Protein AF-A0A9K3NY91-F1 (afdb_monomer)

Sequence (190 aa):
MKHAAELKEMRASHDQLLSDYHRLVDAKDEVERARDREIESHKTTIDEARGMLVRCERDMIEAYAELSELKLTKQWFLTDGVAWVVKLVHQSPELEKVVADLVNSVNAVGANEGIKQGFKAAQELIGSAEEVPGYDAGAQSALEAAVKAFDELKISVLDKVADLIEEPLSVIRQRSDLPIVGDDDNIAQV

Secondary structure (DSSP, 8-state):
-HHHHHHHHHHHHHHHHHHHHHHHHHHHHHHHHHHHHHHHHHHHHHHHHHHHHHHHHHHHHHHHHHHHHHHHHHHHIIIIIHHHHHHHHHT-HHHHHHHHHHHHHHHHHHHHHHHHHHHHHHHHHHS--PPPTT--TTHHHHHHHHHHHHHT---THHHHHHTTTTS-HHHHHHHHHS-SSS-GGG-S--

Radius of gyration: 48.09 Å; Cα contacts (8 Å, |Δi|>4): 60; chains: 1; bounding box: 107×45×144 Å

Organism: Helianthus annuus (NCBI:txid4232)

Structure (mmCIF, N/CA/C/O backbone):
data_AF-A0A9K3NY91-F1
#
_entry.id   AF-A0A9K3NY91-F1
#
loop_
_atom_site.group_PDB
_atom_site.id
_atom_site.type_symbol
_atom_site.label_atom_id
_atom_site.label_alt_id
_atom_site.label_comp_id
_atom_site.label_asym_id
_atom_site.label_entity_id
_atom_site.label_seq_id
_atom_site.pdbx_PDB_ins_code
_atom_site.Cartn_x
_atom_site.Cartn_y
_atom_site.Cartn_z
_atom_site.occupancy
_atom_site.B_iso_or_equiv
_atom_site.auth_seq_id
_atom_site.auth_comp_id
_atom_site.auth_asym_id
_atom_site.auth_atom_id
_atom_site.pdbx_PDB_model_num
ATOM 1 N N . MET A 1 1 ? 59.980 -6.827 -88.255 1.00 61.28 1 MET A N 1
ATOM 2 C CA . MET A 1 1 ? 58.702 -7.474 -87.870 1.00 61.28 1 MET A CA 1
ATOM 3 C C . MET A 1 1 ? 58.574 -7.723 -86.363 1.00 61.28 1 MET A C 1
ATOM 5 O O . MET A 1 1 ? 57.499 -7.476 -85.844 1.00 61.28 1 MET A O 1
ATOM 9 N N . LYS A 1 2 ? 59.637 -8.121 -85.643 1.00 69.12 2 LYS A N 1
ATOM 10 C CA . LYS A 1 2 ? 59.592 -8.441 -84.200 1.00 69.12 2 LYS A CA 1
ATOM 11 C C . LYS A 1 2 ? 59.167 -7.271 -83.278 1.00 69.12 2 LYS A C 1
ATOM 13 O O . LYS A 1 2 ? 58.225 -7.419 -82.515 1.00 69.12 2 LYS A O 1
ATOM 18 N N . HIS A 1 3 ? 59.737 -6.078 -83.461 1.00 70.12 3 HIS A N 1
ATOM 19 C CA . HIS A 1 3 ? 59.413 -4.892 -82.643 1.00 70.12 3 HIS A CA 1
ATOM 20 C C . HIS A 1 3 ? 57.973 -4.368 -82.776 1.00 70.12 3 HIS A C 1
ATOM 22 O O . HIS A 1 3 ? 57.435 -3.780 -81.846 1.00 70.12 3 HIS A O 1
ATOM 28 N N . ALA A 1 4 ? 57.324 -4.585 -83.924 1.00 79.00 4 ALA A N 1
ATOM 29 C CA . ALA A 1 4 ? 55.933 -4.174 -84.121 1.00 79.00 4 ALA A CA 1
ATOM 30 C C . ALA A 1 4 ? 54.951 -5.083 -83.359 1.00 79.00 4 ALA A C 1
ATOM 32 O O . ALA A 1 4 ? 53.906 -4.616 -82.910 1.00 79.00 4 ALA A O 1
ATOM 33 N N . ALA A 1 5 ? 55.292 -6.366 -83.195 1.00 81.06 5 ALA A N 1
ATOM 34 C CA . ALA A 1 5 ? 54.517 -7.301 -82.384 1.00 81.06 5 ALA A CA 1
ATOM 35 C C . ALA A 1 5 ? 54.659 -6.981 -80.887 1.00 81.06 5 ALA A C 1
ATOM 37 O O . ALA A 1 5 ? 53.649 -6.884 -80.198 1.00 81.06 5 ALA A O 1
ATOM 38 N N . GLU A 1 6 ? 55.883 -6.699 -80.429 1.00 83.69 6 GLU A N 1
ATOM 39 C CA . GLU A 1 6 ? 56.183 -6.301 -79.041 1.00 83.69 6 GLU A CA 1
ATOM 40 C C . GLU A 1 6 ? 55.439 -5.011 -78.636 1.00 83.69 6 GLU A C 1
ATOM 42 O O . GLU A 1 6 ? 54.836 -4.944 -77.567 1.00 83.69 6 GLU A O 1
ATOM 47 N N . LEU A 1 7 ? 55.393 -3.997 -79.510 1.00 86.19 7 LEU A N 1
ATOM 48 C CA . LEU A 1 7 ? 54.626 -2.7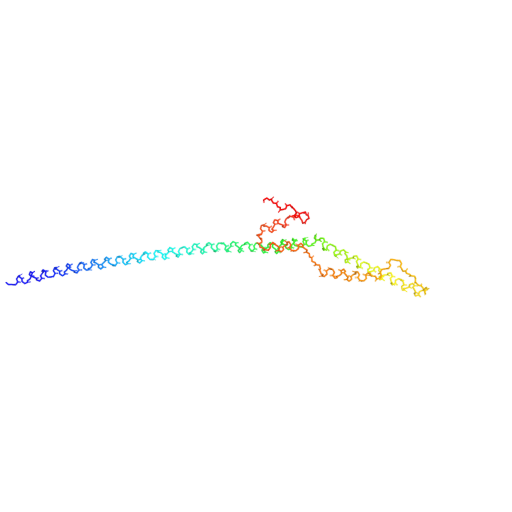62 -79.271 1.00 86.19 7 LEU A CA 1
ATOM 49 C C . LEU A 1 7 ? 53.110 -2.996 -79.198 1.00 86.19 7 LEU A C 1
ATOM 51 O O . LEU A 1 7 ? 52.416 -2.341 -78.419 1.00 86.19 7 LEU A O 1
ATOM 55 N N . LYS A 1 8 ? 52.582 -3.916 -80.013 1.00 88.50 8 LYS A N 1
ATOM 56 C CA . LYS A 1 8 ? 51.154 -4.261 -80.012 1.00 88.50 8 LYS A CA 1
ATOM 57 C C . LYS A 1 8 ? 50.763 -5.007 -78.734 1.00 88.50 8 LYS A C 1
ATOM 59 O O . LYS A 1 8 ? 49.709 -4.723 -78.172 1.00 88.50 8 LYS A O 1
ATOM 64 N N . GLU A 1 9 ? 51.615 -5.916 -78.273 1.00 89.44 9 GLU A N 1
ATOM 65 C CA . GLU A 1 9 ? 51.442 -6.654 -77.019 1.00 89.44 9 GLU A CA 1
ATOM 66 C C . GLU A 1 9 ? 51.531 -5.725 -75.801 1.00 89.44 9 GLU A C 1
ATOM 68 O O . GLU A 1 9 ? 50.661 -5.764 -74.933 1.00 89.44 9 GLU A O 1
ATOM 73 N N . MET A 1 10 ? 52.501 -4.805 -75.790 1.00 89.38 10 MET A N 1
ATOM 74 C CA . MET A 1 10 ? 52.629 -3.796 -74.735 1.00 89.38 10 MET A CA 1
ATOM 75 C C . MET A 1 10 ? 51.394 -2.889 -74.657 1.00 89.38 10 MET A C 1
ATOM 77 O O . MET A 1 10 ? 50.908 -2.608 -73.563 1.00 89.38 10 MET A O 1
ATOM 81 N N . ARG A 1 11 ? 50.848 -2.464 -75.805 1.00 91.31 11 ARG A N 1
ATOM 82 C CA . ARG A 1 11 ? 49.616 -1.663 -75.842 1.00 91.31 11 ARG A CA 1
ATOM 83 C C . ARG A 1 11 ? 48.417 -2.448 -75.304 1.00 91.31 11 ARG A C 1
ATOM 85 O O . ARG A 1 11 ? 47.698 -1.926 -74.464 1.00 91.31 11 ARG A O 1
ATOM 92 N N . ALA A 1 12 ? 48.245 -3.705 -75.714 1.00 92.19 12 ALA A N 1
ATOM 93 C CA . ALA A 1 12 ? 47.166 -4.552 -75.205 1.00 92.19 12 ALA A CA 1
ATOM 94 C C . ALA A 1 12 ? 47.284 -4.799 -73.689 1.00 92.19 12 ALA A C 1
ATOM 96 O O . ALA A 1 12 ? 46.287 -4.731 -72.975 1.00 92.19 12 ALA A O 1
ATOM 97 N N . SER A 1 13 ? 48.501 -5.026 -73.183 1.00 93.81 13 SER A N 1
ATOM 98 C CA . SER A 1 13 ? 48.753 -5.177 -71.746 1.00 93.81 13 SER A CA 1
ATOM 99 C C . SER A 1 13 ? 48.463 -3.894 -70.966 1.00 93.81 13 SER A C 1
ATOM 101 O O . SER A 1 13 ? 47.958 -3.965 -69.849 1.00 93.81 13 SER A O 1
ATOM 103 N N . HIS A 1 14 ? 48.788 -2.729 -71.528 1.00 93.75 14 HIS A N 1
ATOM 104 C CA . HIS A 1 14 ? 48.502 -1.436 -70.913 1.00 93.75 14 HIS A CA 1
ATOM 105 C C . HIS A 1 14 ? 46.994 -1.152 -70.862 1.00 93.75 14 HIS A C 1
ATOM 107 O O . HIS A 1 14 ? 46.482 -0.731 -69.827 1.00 93.75 14 HIS A O 1
ATOM 113 N N . ASP A 1 15 ? 46.273 -1.437 -71.948 1.00 94.62 15 ASP A N 1
ATOM 114 C CA . ASP A 1 15 ? 44.819 -1.262 -72.010 1.00 94.62 15 ASP A CA 1
ATOM 115 C C . ASP A 1 15 ? 44.103 -2.217 -71.036 1.00 94.62 15 ASP A C 1
ATOM 117 O O . ASP A 1 15 ? 43.150 -1.819 -70.363 1.00 94.62 15 ASP A O 1
ATOM 121 N N . GLN A 1 16 ? 44.610 -3.447 -70.883 1.00 95.50 16 GLN A N 1
ATOM 122 C CA . GLN A 1 16 ? 44.126 -4.391 -69.874 1.00 95.50 16 GLN A CA 1
ATOM 123 C C . GLN A 1 16 ? 44.372 -3.876 -68.448 1.00 95.50 16 GLN A C 1
ATOM 125 O O . GLN A 1 16 ? 43.458 -3.900 -67.627 1.00 95.50 16 GLN A O 1
ATOM 130 N N . LEU A 1 17 ? 45.568 -3.350 -68.163 1.00 96.25 17 LEU A N 1
ATOM 131 C CA . LEU A 1 17 ? 45.898 -2.797 -66.848 1.00 96.25 17 LEU A CA 1
ATOM 132 C C . LEU A 1 17 ? 45.006 -1.599 -66.490 1.00 96.25 17 LEU A C 1
ATOM 134 O O . LEU A 1 17 ? 44.570 -1.484 -65.348 1.00 96.25 17 LEU A O 1
ATOM 138 N N . LEU A 1 18 ? 44.704 -0.727 -67.458 1.00 96.19 18 LEU A N 1
ATOM 139 C CA . LEU A 1 18 ? 43.768 0.386 -67.267 1.00 96.19 18 LEU A CA 1
ATOM 140 C C . LEU A 1 18 ? 42.343 -0.102 -66.983 1.00 96.19 18 LEU A C 1
ATOM 142 O O . LEU A 1 18 ? 41.670 0.440 -66.106 1.00 96.19 18 LEU A O 1
ATOM 146 N N . SER A 1 19 ? 41.889 -1.133 -67.698 1.00 96.00 19 SER A N 1
ATOM 147 C CA . SER A 1 19 ? 40.580 -1.744 -67.455 1.00 96.00 19 SER A CA 1
ATOM 148 C C . SER A 1 19 ? 40.496 -2.359 -66.056 1.00 96.00 19 SER A C 1
ATOM 150 O O . SER A 1 19 ? 39.507 -2.157 -65.349 1.00 96.00 19 SER A O 1
ATOM 152 N N . ASP A 1 20 ? 41.533 -3.085 -65.638 1.00 96.31 20 ASP A N 1
ATOM 153 C CA . ASP A 1 20 ? 41.596 -3.700 -64.311 1.00 96.31 20 ASP A CA 1
ATOM 154 C C . ASP A 1 20 ? 41.697 -2.639 -63.208 1.00 96.31 20 ASP A C 1
ATOM 156 O O . ASP A 1 20 ? 41.053 -2.772 -62.168 1.00 96.31 20 ASP A O 1
ATOM 160 N N . TYR A 1 21 ? 42.427 -1.547 -63.454 1.00 96.56 21 TYR A N 1
ATOM 161 C CA . TYR A 1 21 ? 42.501 -0.407 -62.543 1.00 96.56 21 TYR A CA 1
ATOM 162 C C . TYR A 1 21 ? 41.126 0.223 -62.305 1.00 96.56 21 TYR A C 1
ATOM 164 O O . TYR A 1 21 ? 40.722 0.358 -61.151 1.00 96.56 21 TYR A O 1
ATOM 172 N N . HIS A 1 22 ? 40.375 0.551 -63.362 1.00 96.81 22 HIS A N 1
ATOM 173 C CA . HIS A 1 22 ? 39.025 1.105 -63.204 1.00 96.81 22 HIS A CA 1
ATOM 174 C C . HIS A 1 22 ? 38.097 0.134 -62.472 1.00 96.81 22 HIS A C 1
ATOM 176 O O . HIS A 1 22 ? 37.403 0.535 -61.542 1.00 96.81 22 HIS A O 1
ATOM 182 N N . ARG A 1 23 ? 38.157 -1.162 -62.804 1.00 97.00 23 ARG A N 1
ATOM 183 C CA . ARG A 1 23 ? 37.364 -2.186 -62.114 1.00 97.00 23 ARG A CA 1
ATOM 184 C C . ARG A 1 23 ? 37.687 -2.267 -60.619 1.00 97.00 23 ARG A C 1
ATOM 186 O O . ARG A 1 23 ? 36.782 -2.458 -59.809 1.00 97.00 23 ARG A O 1
ATOM 193 N N . LEU A 1 24 ? 38.962 -2.154 -60.247 1.00 97.44 24 LEU A N 1
ATOM 194 C CA . LEU A 1 24 ? 39.384 -2.150 -58.845 1.00 97.44 24 LEU A CA 1
ATOM 195 C C . LEU A 1 24 ? 38.945 -0.878 -58.116 1.00 97.44 24 LEU A C 1
ATOM 197 O O . LEU A 1 24 ? 38.553 -0.970 -56.955 1.00 97.44 24 LEU A O 1
ATOM 201 N N . VAL A 1 25 ? 38.978 0.281 -58.779 1.00 97.50 25 VAL A N 1
ATOM 202 C CA . VAL A 1 25 ? 38.464 1.544 -58.223 1.00 97.50 25 VAL A CA 1
ATOM 203 C C . VAL A 1 25 ? 36.958 1.447 -57.972 1.00 97.50 25 VAL A C 1
ATOM 205 O O . VAL A 1 25 ? 36.521 1.707 -56.855 1.00 97.50 25 VAL A O 1
ATOM 208 N N . ASP A 1 26 ? 36.181 0.961 -58.941 1.00 97.06 26 ASP A N 1
ATOM 209 C CA . ASP A 1 26 ? 34.733 0.783 -58.779 1.00 97.06 26 ASP A CA 1
ATOM 210 C C . ASP A 1 26 ? 34.400 -0.195 -57.639 1.00 97.06 26 ASP A C 1
ATOM 212 O O . ASP A 1 26 ? 33.502 0.053 -56.829 1.00 97.06 26 ASP A O 1
ATOM 216 N N . ALA A 1 27 ? 35.147 -1.302 -57.544 1.00 97.50 27 ALA A N 1
ATOM 217 C CA . ALA A 1 27 ? 34.987 -2.279 -56.470 1.00 97.50 27 ALA A CA 1
ATOM 218 C C . ALA A 1 27 ? 35.362 -1.698 -55.097 1.00 97.50 27 ALA A C 1
ATOM 220 O O . ALA A 1 27 ? 34.667 -1.959 -54.114 1.00 97.50 27 ALA A O 1
ATOM 221 N N . LYS A 1 28 ? 36.433 -0.898 -55.023 1.00 97.38 28 LYS A N 1
ATOM 222 C CA . LYS A 1 28 ? 36.837 -0.188 -53.803 1.00 97.38 28 LYS A CA 1
ATOM 223 C C . LYS A 1 28 ? 35.731 0.757 -53.343 1.00 97.38 28 LYS A C 1
ATOM 225 O O . LYS A 1 28 ? 35.359 0.715 -52.173 1.00 97.38 28 LYS A O 1
ATOM 230 N N . ASP A 1 29 ? 35.190 1.561 -54.252 1.00 97.50 29 ASP A N 1
ATOM 231 C CA . ASP A 1 29 ? 34.142 2.520 -53.919 1.00 97.50 29 ASP A CA 1
ATOM 232 C C . ASP A 1 29 ? 32.863 1.813 -53.452 1.00 97.50 29 ASP A C 1
ATOM 234 O O . ASP A 1 29 ? 32.192 2.285 -52.535 1.00 97.50 29 ASP A O 1
ATOM 238 N N . GLU A 1 30 ? 32.524 0.658 -54.032 1.00 97.62 30 GLU A N 1
ATOM 239 C CA . GLU A 1 30 ? 31.372 -0.119 -53.567 1.00 97.62 30 GLU A CA 1
ATOM 240 C C . GLU A 1 30 ? 31.584 -0.699 -52.166 1.00 97.62 30 GLU A C 1
ATOM 242 O O . GLU A 1 30 ? 30.675 -0.637 -51.337 1.00 97.62 30 GLU A O 1
ATOM 247 N N . VAL A 1 31 ? 32.789 -1.192 -51.864 1.00 97.62 31 VAL A N 1
ATOM 248 C CA . VAL A 1 31 ? 33.143 -1.640 -50.509 1.00 97.62 31 VAL A CA 1
ATOM 249 C C . VAL A 1 31 ? 33.078 -0.479 -49.514 1.00 97.62 31 VAL A C 1
ATOM 251 O O . VAL A 1 31 ? 32.546 -0.653 -48.418 1.00 97.62 31 VAL A O 1
ATOM 254 N N . GLU A 1 32 ? 33.561 0.710 -49.880 1.00 97.81 32 GLU A N 1
ATOM 255 C CA . GLU A 1 32 ? 33.486 1.899 -49.021 1.00 97.81 32 GLU A CA 1
ATOM 256 C C . GLU A 1 32 ? 32.034 2.311 -48.752 1.00 97.81 32 GLU A C 1
ATOM 258 O O . GLU A 1 32 ? 31.664 2.505 -47.593 1.00 97.81 32 GLU A O 1
ATOM 263 N N . ARG A 1 33 ? 31.173 2.331 -49.77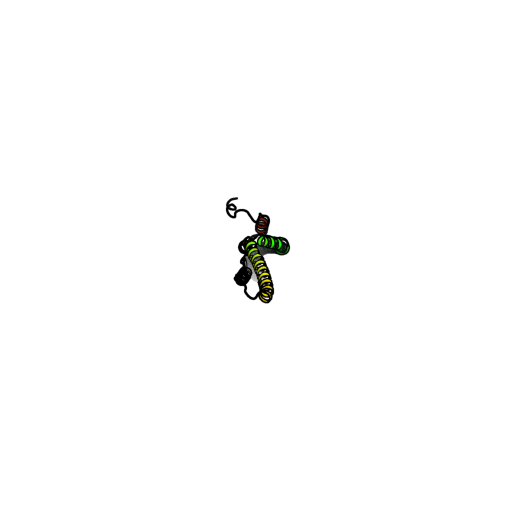9 1.00 97.62 33 ARG A N 1
ATOM 264 C CA . ARG A 1 33 ? 29.734 2.600 -49.603 1.00 97.62 33 ARG A CA 1
ATOM 265 C C . ARG A 1 33 ? 29.039 1.541 -48.750 1.00 97.62 33 ARG A C 1
ATOM 267 O O . ARG A 1 33 ? 28.153 1.883 -47.969 1.00 97.62 33 ARG A O 1
ATOM 274 N N . ALA A 1 34 ? 29.379 0.264 -48.926 1.00 97.75 34 ALA A N 1
ATOM 275 C CA . ALA A 1 34 ? 28.808 -0.827 -48.141 1.00 97.75 34 ALA A CA 1
ATOM 276 C C . ALA A 1 34 ? 29.212 -0.717 -46.665 1.00 97.75 34 ALA A C 1
ATOM 278 O O . ALA A 1 34 ? 28.347 -0.780 -45.793 1.00 97.75 34 ALA A O 1
ATOM 279 N N . ARG A 1 35 ? 30.496 -0.451 -46.398 1.00 97.56 35 ARG A N 1
ATOM 280 C CA . ARG A 1 35 ? 31.014 -0.185 -45.052 1.00 97.56 35 ARG A CA 1
ATOM 281 C C . ARG A 1 35 ? 30.306 1.007 -44.411 1.00 97.56 35 ARG A C 1
ATOM 283 O O . ARG A 1 35 ? 29.908 0.920 -43.257 1.00 97.56 35 ARG A O 1
ATOM 290 N N . ASP A 1 36 ? 30.141 2.112 -45.134 1.00 98.00 36 ASP A N 1
ATOM 291 C CA . ASP A 1 36 ? 29.511 3.316 -44.578 1.00 98.00 36 ASP A CA 1
ATOM 292 C C . ASP A 1 36 ? 28.034 3.073 -44.228 1.00 98.00 36 ASP A C 1
ATOM 294 O O . ASP A 1 36 ? 27.571 3.519 -43.178 1.00 98.00 36 ASP A O 1
ATOM 298 N N . ARG A 1 37 ? 27.316 2.289 -45.046 1.00 97.69 37 ARG A N 1
ATOM 299 C CA . ARG A 1 37 ? 25.950 1.828 -44.738 1.00 97.69 37 ARG A CA 1
ATOM 300 C C . ARG A 1 37 ? 25.901 0.960 -43.480 1.00 97.69 37 ARG A C 1
ATOM 302 O O . ARG A 1 37 ? 25.020 1.150 -42.646 1.00 97.69 37 ARG A O 1
ATOM 309 N N . GLU A 1 38 ? 26.833 0.023 -43.339 1.00 97.94 38 GLU A N 1
ATOM 310 C CA . GLU A 1 38 ? 26.910 -0.860 -42.171 1.00 97.94 38 GLU A CA 1
ATOM 311 C C . GLU A 1 38 ? 27.245 -0.081 -40.892 1.00 97.94 38 GLU A C 1
ATOM 313 O O . GLU A 1 38 ? 26.590 -0.264 -39.866 1.00 97.94 38 GLU A O 1
ATOM 318 N N . ILE A 1 39 ? 28.193 0.859 -40.970 1.00 97.81 39 ILE A N 1
ATOM 319 C CA . ILE A 1 39 ? 28.527 1.769 -39.868 1.00 97.81 39 ILE A CA 1
ATOM 320 C C . ILE A 1 39 ? 27.289 2.549 -39.427 1.00 97.81 39 ILE A C 1
ATOM 322 O O . ILE A 1 39 ? 27.028 2.640 -38.227 1.00 97.81 39 ILE A O 1
ATOM 326 N N . GLU A 1 40 ? 26.524 3.105 -40.366 1.00 97.81 40 GLU A N 1
ATOM 327 C CA . GLU A 1 40 ? 25.340 3.889 -40.020 1.00 97.81 40 GLU A CA 1
ATOM 328 C C . GLU A 1 40 ? 24.243 3.018 -39.395 1.00 97.81 40 GLU A C 1
ATOM 330 O O . GLU A 1 40 ? 23.693 3.377 -38.356 1.00 97.81 40 GLU A O 1
ATOM 335 N N . SER A 1 41 ? 24.019 1.815 -39.931 1.00 97.62 41 SER A N 1
ATOM 336 C CA . SER A 1 41 ? 23.105 0.834 -39.334 1.00 97.62 41 SER A CA 1
ATOM 337 C C . SER A 1 41 ? 23.507 0.457 -37.902 1.00 97.62 41 SER A C 1
ATOM 339 O O . SER A 1 41 ? 22.654 0.345 -37.015 1.00 97.62 41 SER A O 1
ATOM 341 N N . HIS A 1 42 ? 24.804 0.259 -37.652 1.00 97.81 42 HIS 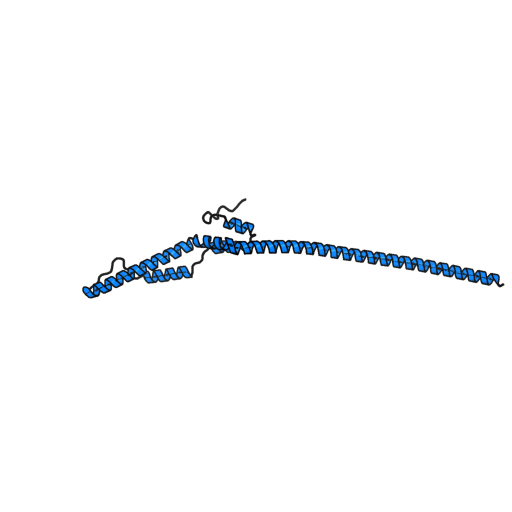A N 1
ATOM 342 C CA . HIS A 1 42 ? 25.314 -0.046 -36.316 1.00 97.81 42 HIS A CA 1
ATOM 343 C C . HIS A 1 42 ? 25.151 1.138 -35.361 1.00 97.81 42 HIS A C 1
ATOM 345 O O . HIS A 1 42 ? 24.772 0.925 -34.210 1.00 97.81 42 HIS A O 1
ATOM 351 N N . LYS A 1 43 ? 25.376 2.378 -35.818 1.00 98.12 43 LYS A N 1
ATOM 352 C CA . LYS A 1 43 ? 25.114 3.573 -35.001 1.00 98.12 43 LYS A CA 1
ATOM 353 C C . LYS A 1 43 ? 23.650 3.653 -34.589 1.00 98.12 43 LYS A C 1
ATOM 355 O O . LYS A 1 43 ? 23.388 3.803 -33.401 1.00 98.12 43 LYS A O 1
ATOM 360 N N . THR A 1 44 ? 22.717 3.467 -35.526 1.00 97.56 44 THR A N 1
ATOM 361 C CA . THR A 1 44 ? 21.279 3.467 -35.213 1.00 97.56 44 THR A CA 1
ATOM 362 C C . THR A 1 44 ? 20.940 2.415 -34.159 1.00 97.56 44 THR A C 1
ATOM 364 O O . THR A 1 44 ? 20.290 2.728 -33.166 1.00 97.56 44 THR A O 1
ATOM 367 N N . THR A 1 45 ? 21.462 1.195 -34.310 1.00 97.81 45 THR A N 1
ATOM 368 C CA . THR A 1 45 ? 21.242 0.110 -33.336 1.00 97.81 45 THR A CA 1
ATOM 369 C C . THR A 1 45 ? 21.803 0.462 -31.951 1.00 97.81 45 THR A C 1
ATOM 371 O O . THR A 1 45 ? 21.169 0.206 -30.927 1.00 97.81 45 THR A O 1
ATOM 374 N N . ILE A 1 46 ? 22.995 1.067 -31.900 1.00 98.19 46 ILE A N 1
ATOM 375 C CA . ILE A 1 46 ? 23.620 1.510 -30.647 1.00 98.19 46 ILE A CA 1
ATOM 376 C C . ILE A 1 46 ? 22.789 2.614 -29.986 1.00 98.19 46 ILE A C 1
ATOM 378 O O . ILE A 1 46 ? 22.602 2.582 -28.769 1.00 98.19 46 ILE A O 1
ATOM 382 N N . ASP A 1 47 ? 22.283 3.572 -30.757 1.00 98.06 47 ASP A N 1
ATOM 383 C CA . ASP A 1 47 ? 21.474 4.673 -30.235 1.00 98.06 47 ASP A CA 1
ATOM 384 C C . ASP A 1 47 ? 20.117 4.184 -29.710 1.00 98.06 47 ASP A C 1
ATOM 386 O O . ASP A 1 47 ? 19.681 4.608 -28.635 1.00 98.06 47 ASP A O 1
ATOM 390 N N . GLU A 1 48 ? 19.488 3.223 -30.388 1.00 97.94 48 GLU A N 1
ATOM 391 C CA . GLU A 1 48 ? 18.277 2.553 -29.901 1.00 97.94 48 GLU A CA 1
ATOM 392 C C . GLU A 1 48 ? 18.528 1.811 -28.584 1.00 97.94 48 GLU A C 1
ATOM 394 O O . GLU A 1 48 ? 17.783 1.997 -27.614 1.00 97.94 48 GLU A O 1
ATOM 399 N N . ALA A 1 49 ? 19.608 1.026 -28.513 1.00 97.94 49 ALA A N 1
ATOM 400 C CA . ALA A 1 49 ? 19.992 0.305 -27.302 1.00 97.94 49 ALA A CA 1
ATOM 401 C C . ALA A 1 49 ? 20.289 1.262 -26.135 1.00 97.94 49 ALA A C 1
ATOM 403 O O . ALA A 1 49 ? 19.853 1.020 -25.007 1.00 97.94 49 ALA A O 1
ATOM 404 N N . ARG A 1 50 ? 20.964 2.388 -26.400 1.00 98.00 50 ARG A N 1
ATOM 405 C CA . ARG A 1 50 ? 21.186 3.453 -25.407 1.00 98.00 50 ARG A CA 1
ATOM 406 C C . ARG A 1 50 ? 19.870 4.049 -24.918 1.00 98.00 50 ARG A C 1
ATOM 408 O O . ARG A 1 50 ? 19.693 4.217 -23.715 1.00 98.00 50 ARG A O 1
ATOM 415 N N . GLY A 1 51 ? 18.932 4.321 -25.823 1.00 98.06 51 GLY A N 1
ATOM 416 C CA . GLY A 1 51 ? 17.603 4.814 -25.463 1.00 98.06 51 GLY A CA 1
ATOM 417 C C . GLY A 1 51 ? 16.815 3.825 -24.598 1.00 98.06 51 GLY A C 1
ATOM 418 O O . GLY A 1 51 ? 16.153 4.233 -23.644 1.00 98.06 51 GLY A O 1
ATOM 419 N N . MET A 1 52 ? 16.906 2.525 -24.893 1.00 97.81 52 MET A N 1
ATOM 420 C CA . MET A 1 52 ? 16.308 1.476 -24.060 1.00 97.81 52 MET A CA 1
ATOM 421 C C . MET A 1 52 ? 16.939 1.412 -22.669 1.00 97.81 52 MET A C 1
ATOM 423 O O . MET A 1 52 ? 16.208 1.296 -21.689 1.00 97.81 52 MET A O 1
ATOM 427 N N . LEU A 1 53 ? 18.265 1.530 -22.577 1.00 97.94 53 LEU A N 1
ATOM 428 C CA . LEU A 1 53 ? 18.980 1.499 -21.303 1.00 97.94 53 LEU A CA 1
ATOM 429 C C . LEU A 1 53 ? 18.574 2.670 -20.397 1.00 97.94 53 LEU A C 1
ATOM 431 O O . LEU A 1 53 ? 18.227 2.444 -19.244 1.00 97.94 53 LEU A O 1
ATOM 435 N N . VAL A 1 54 ? 18.491 3.889 -20.940 1.00 97.69 54 VAL A N 1
ATOM 436 C CA . VAL A 1 54 ? 18.039 5.078 -20.189 1.00 97.69 54 VAL A CA 1
ATOM 437 C C . VAL A 1 54 ? 16.602 4.927 -19.678 1.00 97.69 54 VAL A C 1
ATOM 439 O O . VAL A 1 54 ? 16.294 5.354 -18.566 1.00 97.69 54 VAL A O 1
ATOM 442 N N . ARG A 1 55 ? 15.702 4.326 -20.471 1.00 97.00 55 ARG A N 1
ATOM 443 C CA . ARG A 1 55 ? 14.333 4.028 -20.012 1.00 97.00 55 ARG A CA 1
ATOM 444 C C . ARG A 1 55 ? 14.339 2.995 -18.889 1.00 97.00 55 ARG A C 1
ATOM 446 O O . ARG A 1 55 ? 13.742 3.241 -17.854 1.00 97.00 55 ARG A O 1
ATOM 453 N N . CYS A 1 56 ? 15.086 1.906 -19.055 1.00 97.56 56 CYS A N 1
ATOM 454 C CA . CYS A 1 56 ? 15.197 0.867 -18.034 1.00 97.56 56 CYS A CA 1
ATOM 455 C C . CYS A 1 56 ? 15.762 1.407 -16.710 1.00 97.56 56 CYS A C 1
ATOM 457 O O . CYS A 1 56 ? 15.291 1.022 -15.644 1.00 97.56 56 CYS A O 1
ATOM 459 N N . GLU A 1 57 ? 16.755 2.298 -16.760 1.00 97.38 57 GLU A N 1
ATOM 460 C CA . GLU A 1 57 ? 17.304 2.952 -15.567 1.00 97.38 57 GLU A CA 1
ATOM 461 C C . GLU A 1 57 ? 16.259 3.822 -14.864 1.00 97.38 57 GLU A C 1
ATOM 463 O O . GLU A 1 57 ? 16.172 3.796 -13.638 1.00 97.38 57 GLU A O 1
ATOM 468 N N . ARG A 1 58 ? 15.440 4.557 -15.626 1.00 97.62 58 ARG A N 1
ATOM 469 C CA . ARG A 1 58 ? 14.339 5.353 -15.073 1.00 97.62 58 ARG A CA 1
ATOM 470 C C . ARG A 1 58 ? 13.290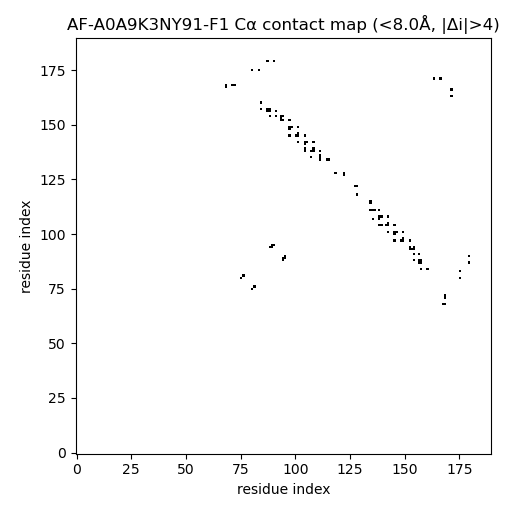 4.473 -14.402 1.00 97.62 58 ARG A C 1
ATOM 472 O O . ARG A 1 58 ? 13.001 4.695 -13.231 1.00 97.62 58 ARG A O 1
ATOM 479 N N . ASP A 1 59 ? 12.788 3.469 -15.114 1.00 97.56 59 ASP A N 1
ATOM 480 C CA . ASP A 1 59 ? 11.763 2.554 -14.602 1.00 97.56 59 ASP A CA 1
ATOM 481 C C . ASP A 1 59 ? 12.263 1.847 -13.329 1.00 97.56 59 ASP A C 1
ATOM 483 O O . ASP A 1 59 ? 11.528 1.667 -12.360 1.00 97.56 59 ASP A O 1
ATOM 487 N N . MET A 1 60 ? 13.554 1.496 -13.292 1.00 97.38 60 MET A N 1
ATOM 488 C CA . MET A 1 60 ? 14.195 0.923 -12.111 1.00 97.38 60 MET A CA 1
ATOM 489 C C . MET A 1 60 ? 14.214 1.908 -10.931 1.00 97.38 60 MET A C 1
ATOM 491 O O . MET A 1 60 ? 13.922 1.504 -9.806 1.00 97.38 60 MET A O 1
ATOM 495 N N . ILE A 1 61 ? 14.555 3.182 -11.155 1.00 97.62 61 ILE A N 1
ATOM 496 C CA . ILE A 1 61 ? 14.548 4.217 -10.106 1.00 97.62 61 ILE A CA 1
ATOM 497 C C . ILE A 1 61 ? 13.137 4.414 -9.543 1.00 97.62 61 ILE A C 1
ATOM 499 O O . ILE A 1 61 ? 12.979 4.449 -8.321 1.00 97.62 61 ILE A O 1
ATOM 503 N N . GLU A 1 62 ? 12.129 4.507 -10.411 1.00 96.94 62 GLU A N 1
ATOM 504 C CA . GLU A 1 62 ? 10.721 4.661 -10.022 1.00 96.94 62 GLU A CA 1
ATOM 505 C C . GLU A 1 62 ? 10.256 3.463 -9.181 1.00 96.94 62 GLU A C 1
ATOM 507 O O . GLU A 1 62 ? 9.805 3.641 -8.049 1.00 96.94 62 GLU A O 1
ATOM 512 N N . ALA A 1 63 ? 10.516 2.236 -9.642 1.00 97.00 63 ALA A N 1
ATOM 513 C CA . ALA A 1 63 ? 10.177 1.023 -8.899 1.00 97.00 63 ALA A CA 1
ATOM 514 C C . ALA A 1 63 ? 10.893 0.928 -7.537 1.00 97.00 63 ALA A C 1
ATOM 516 O O . ALA A 1 63 ? 10.320 0.456 -6.550 1.00 97.00 63 ALA A O 1
ATOM 517 N N . TYR A 1 64 ? 12.153 1.372 -7.441 1.00 97.25 64 TYR A N 1
ATOM 518 C CA . TYR A 1 64 ? 12.861 1.415 -6.157 1.00 97.25 64 TYR A CA 1
ATOM 519 C C . TYR A 1 64 ? 12.284 2.463 -5.204 1.00 97.25 64 TYR A C 1
ATOM 521 O O . TYR A 1 64 ? 12.281 2.225 -3.989 1.00 97.25 64 TYR A O 1
ATOM 529 N N . ALA A 1 65 ? 11.813 3.600 -5.719 1.00 95.56 65 ALA A N 1
ATOM 530 C CA . ALA A 1 65 ? 11.149 4.622 -4.919 1.00 95.56 65 ALA A CA 1
ATOM 531 C C . ALA A 1 65 ? 9.821 4.093 -4.356 1.00 95.56 65 ALA A C 1
ATOM 533 O O . ALA A 1 65 ? 9.641 4.116 -3.137 1.00 95.56 65 ALA A O 1
ATOM 534 N N . GLU A 1 66 ? 8.976 3.498 -5.203 1.00 94.62 66 GLU A N 1
ATOM 535 C CA . GLU A 1 66 ? 7.715 2.856 -4.799 1.00 94.62 66 GLU A CA 1
ATOM 536 C C . GLU A 1 66 ? 7.946 1.746 -3.763 1.00 94.62 66 GLU A C 1
ATOM 538 O O . GLU A 1 66 ? 7.295 1.697 -2.718 1.00 94.62 66 GLU A O 1
ATOM 543 N N . LEU A 1 67 ? 8.939 0.875 -3.986 1.00 96.31 67 LEU A N 1
ATOM 544 C CA . LEU A 1 67 ? 9.283 -0.183 -3.032 1.00 96.31 67 LEU A CA 1
ATOM 545 C C . LEU A 1 67 ? 9.757 0.384 -1.687 1.00 96.31 67 LEU A C 1
ATOM 547 O O . LEU A 1 67 ? 9.493 -0.203 -0.631 1.00 96.31 67 LEU A O 1
ATOM 551 N N . SER A 1 68 ? 10.501 1.488 -1.714 1.00 96.12 68 SER A N 1
ATOM 552 C CA . SER A 1 68 ? 10.992 2.147 -0.502 1.00 96.12 68 SER A CA 1
ATOM 553 C C . SER A 1 68 ? 9.843 2.773 0.283 1.00 96.12 68 SER A C 1
ATOM 555 O O . SER A 1 68 ? 9.763 2.576 1.497 1.00 96.12 68 SER A O 1
ATOM 557 N N . GLU A 1 69 ? 8.921 3.448 -0.400 1.00 94.88 69 GLU A N 1
ATOM 558 C CA . GLU A 1 69 ? 7.707 3.995 0.204 1.00 94.88 69 GLU A CA 1
ATOM 559 C C . GLU A 1 69 ? 6.825 2.888 0.790 1.00 94.88 69 GLU A C 1
ATOM 561 O O . GLU A 1 69 ? 6.419 2.975 1.951 1.00 94.88 69 GLU A O 1
ATOM 566 N N . LEU A 1 70 ? 6.619 1.787 0.064 1.00 95.12 70 LEU A N 1
ATOM 567 C CA . LEU A 1 70 ? 5.856 0.640 0.556 1.00 95.12 70 LEU A CA 1
ATOM 568 C C . LEU A 1 70 ? 6.481 0.034 1.822 1.00 95.12 70 LEU A C 1
ATOM 570 O O . LEU A 1 70 ? 5.774 -0.310 2.772 1.00 95.12 70 LEU A O 1
ATOM 574 N N . LYS A 1 71 ? 7.815 -0.080 1.876 1.00 96.50 71 LYS A N 1
ATOM 575 C CA . LYS A 1 71 ? 8.526 -0.564 3.073 1.00 96.50 71 LYS A CA 1
ATOM 576 C C . LYS A 1 71 ? 8.346 0.372 4.264 1.00 96.50 71 LYS A C 1
ATOM 578 O O . LYS A 1 71 ? 8.098 -0.116 5.367 1.00 96.50 71 LYS A O 1
ATOM 583 N N . LEU A 1 72 ? 8.457 1.683 4.050 1.00 95.94 72 LEU A N 1
ATOM 584 C CA . LEU A 1 72 ? 8.233 2.684 5.096 1.00 95.94 72 LEU A CA 1
ATOM 585 C C . LEU A 1 72 ? 6.783 2.656 5.587 1.00 95.94 72 LEU A C 1
ATOM 587 O O . LEU A 1 72 ? 6.549 2.697 6.795 1.00 95.94 72 LEU A O 1
ATOM 591 N N . THR A 1 73 ? 5.830 2.515 4.667 1.00 95.12 73 THR A N 1
ATOM 592 C CA . THR A 1 73 ? 4.397 2.431 4.971 1.00 95.12 73 THR A CA 1
ATOM 593 C C . THR A 1 73 ? 4.097 1.195 5.798 1.00 95.12 73 THR A C 1
ATOM 595 O O . THR A 1 73 ? 3.491 1.290 6.863 1.00 95.12 73 THR A O 1
ATOM 598 N N . LYS A 1 74 ? 4.619 0.037 5.380 1.00 94.62 74 LYS A N 1
ATOM 599 C CA . LYS A 1 74 ? 4.505 -1.211 6.137 1.00 94.62 74 LYS A CA 1
ATOM 600 C C . LYS A 1 74 ? 5.112 -1.089 7.532 1.00 94.62 74 LYS A C 1
ATOM 602 O O . LYS A 1 74 ? 4.497 -1.535 8.497 1.00 94.62 74 LYS A O 1
ATOM 607 N N . GLN A 1 75 ? 6.317 -0.529 7.646 1.00 95.75 75 GLN A N 1
ATOM 608 C CA . GLN A 1 75 ? 6.969 -0.346 8.941 1.00 95.75 75 GLN A CA 1
ATOM 609 C C . GLN A 1 75 ? 6.114 0.528 9.857 1.00 95.75 75 GLN A C 1
ATOM 611 O O . GLN A 1 75 ? 5.856 0.131 10.988 1.00 95.75 75 GLN A O 1
ATOM 616 N N . TRP A 1 76 ? 5.653 1.674 9.355 1.00 95.00 76 TRP A N 1
ATOM 617 C CA . TRP A 1 76 ? 4.815 2.591 10.117 1.00 95.00 76 TRP A CA 1
ATOM 618 C C . TRP A 1 76 ? 3.490 1.949 10.532 1.00 95.00 76 TRP A C 1
ATOM 620 O O . TRP A 1 76 ? 3.104 2.062 11.691 1.00 95.00 76 TRP A O 1
ATOM 630 N N . PHE A 1 77 ? 2.824 1.217 9.633 1.00 92.31 77 PHE A N 1
ATOM 631 C CA . PHE A 1 77 ? 1.577 0.524 9.955 1.00 92.31 77 PHE A CA 1
ATOM 632 C C . PHE A 1 77 ? 1.771 -0.469 11.108 1.00 92.31 77 PHE A C 1
ATOM 634 O O . PHE A 1 77 ? 0.977 -0.492 12.044 1.00 92.31 77 PHE A O 1
ATOM 641 N N . LEU A 1 78 ? 2.862 -1.244 11.075 1.00 92.25 78 LEU A N 1
ATOM 642 C CA . LEU A 1 78 ? 3.192 -2.232 12.107 1.00 92.25 78 LEU A CA 1
ATOM 643 C C . LEU A 1 78 ? 3.652 -1.624 13.443 1.00 92.25 78 LEU A C 1
ATOM 645 O O . LEU A 1 78 ? 3.689 -2.353 14.433 1.00 92.25 78 LEU A O 1
ATOM 649 N N . THR A 1 79 ? 4.013 -0.338 13.488 1.00 91.69 79 THR A N 1
ATOM 650 C CA . THR A 1 79 ? 4.416 0.350 14.723 1.00 91.69 79 THR A CA 1
ATOM 651 C C . THR A 1 79 ? 3.341 1.316 15.205 1.00 91.69 79 THR A C 1
ATOM 653 O O . THR A 1 79 ? 2.664 1.054 16.197 1.00 91.69 79 THR A O 1
ATOM 656 N N . ASP A 1 80 ? 3.160 2.417 14.486 1.00 91.62 80 ASP A N 1
ATOM 657 C CA . ASP A 1 80 ? 2.338 3.548 14.907 1.00 91.62 80 ASP A CA 1
ATOM 658 C C . ASP A 1 80 ? 0.901 3.408 14.391 1.00 91.62 80 ASP A C 1
ATOM 660 O O . ASP A 1 80 ? -0.047 3.776 15.084 1.00 91.62 80 ASP A O 1
ATOM 664 N N . GLY A 1 81 ? 0.722 2.809 13.209 1.00 91.56 81 GLY A N 1
ATOM 665 C CA . GLY A 1 81 ? -0.591 2.637 12.587 1.00 91.56 81 GLY A CA 1
ATOM 666 C C . GLY A 1 81 ? -1.534 1.759 13.408 1.00 91.56 81 GLY A C 1
ATOM 667 O O . GLY A 1 81 ? -2.682 2.137 13.626 1.00 91.56 81 GLY A O 1
ATOM 668 N N . VAL A 1 82 ? -1.059 0.629 13.946 1.00 91.06 82 VAL A N 1
ATOM 669 C CA . VAL A 1 82 ? -1.869 -0.215 14.849 1.00 91.06 82 VAL A CA 1
ATOM 670 C C . VAL A 1 82 ? -2.276 0.553 16.108 1.00 91.06 82 VAL A C 1
ATOM 672 O O . VAL A 1 82 ? -3.439 0.499 16.507 1.00 91.06 82 VAL A O 1
ATOM 675 N N . ALA A 1 83 ? -1.350 1.292 16.726 1.00 90.50 83 ALA A N 1
ATOM 676 C CA . ALA A 1 83 ? -1.653 2.089 17.914 1.00 90.50 83 ALA A CA 1
ATOM 677 C C . ALA A 1 83 ? -2.700 3.173 17.611 1.00 90.50 83 ALA A C 1
ATOM 679 O O . ALA A 1 83 ? -3.613 3.401 18.407 1.00 90.50 83 ALA A O 1
ATOM 680 N N . TRP A 1 84 ? -2.601 3.795 16.436 1.00 90.62 84 TRP A N 1
ATOM 681 C CA . TRP A 1 84 ? -3.573 4.765 15.954 1.00 90.62 84 TRP A CA 1
ATOM 682 C C . TRP A 1 84 ? -4.961 4.146 15.741 1.00 90.62 84 TRP A C 1
ATOM 684 O O . TRP A 1 84 ? -5.940 4.672 16.269 1.00 90.62 84 TRP A O 1
ATOM 694 N N . VAL A 1 85 ? -5.060 2.990 15.075 1.00 90.31 85 VAL A N 1
ATOM 695 C CA . VAL A 1 85 ? -6.338 2.275 14.886 1.00 90.31 85 VAL A CA 1
ATOM 696 C C . VAL A 1 85 ? -6.966 1.886 16.225 1.00 90.31 85 VAL A C 1
ATOM 698 O O . VAL A 1 85 ? -8.158 2.104 16.432 1.00 90.31 85 VAL A O 1
ATOM 701 N N . VAL A 1 86 ? -6.175 1.367 17.168 1.00 90.00 86 VAL A N 1
ATOM 702 C CA . VAL A 1 86 ? -6.665 1.036 18.518 1.00 90.00 86 VAL A CA 1
ATOM 703 C C . VAL A 1 86 ? -7.206 2.278 19.223 1.00 90.00 86 VAL A C 1
ATOM 705 O O . VAL A 1 86 ? -8.264 2.217 19.849 1.00 90.00 86 VAL A O 1
ATOM 708 N N . LYS A 1 87 ? -6.517 3.417 19.099 1.00 88.06 87 LYS A N 1
ATOM 709 C CA . LYS A 1 87 ? -6.971 4.689 19.668 1.00 88.06 87 LYS A CA 1
ATOM 710 C C . LYS A 1 87 ? -8.296 5.144 19.049 1.00 88.06 87 LYS A C 1
ATOM 712 O O . LYS A 1 87 ? -9.188 5.529 19.798 1.00 88.06 87 LYS A O 1
ATOM 717 N N . LEU A 1 88 ? -8.440 5.059 17.725 1.00 86.88 88 LEU A N 1
ATOM 718 C CA . LEU A 1 88 ? -9.685 5.390 17.020 1.00 86.88 88 LEU A CA 1
ATOM 719 C C . LEU A 1 88 ? -10.852 4.518 17.494 1.00 86.88 88 LEU A C 1
ATOM 721 O O . LEU A 1 88 ? -11.915 5.035 17.822 1.00 86.88 88 LEU A O 1
ATOM 725 N N . VAL A 1 89 ? -10.634 3.205 17.583 1.00 88.50 89 VAL A N 1
ATOM 726 C CA . VAL A 1 89 ? -11.633 2.246 18.074 1.00 88.50 89 VAL A CA 1
ATOM 727 C C . VAL A 1 89 ? -12.020 2.544 19.521 1.00 88.50 89 VAL A C 1
ATOM 729 O O . VAL A 1 89 ? -13.199 2.554 19.850 1.00 88.50 89 VAL A O 1
ATOM 732 N N . HIS A 1 90 ? -11.049 2.828 20.389 1.00 86.62 90 HIS A N 1
ATOM 733 C CA . HIS A 1 90 ? -11.323 3.133 21.793 1.00 86.62 90 HIS A CA 1
ATOM 734 C C . HIS A 1 90 ? -12.102 4.443 21.983 1.00 86.62 90 HIS A C 1
ATOM 736 O O . HIS A 1 90 ? -12.855 4.573 22.941 1.00 86.62 90 HIS A O 1
ATOM 742 N N . GLN A 1 91 ? -11.922 5.405 21.077 1.00 85.62 91 GLN A N 1
ATOM 743 C CA . GLN A 1 91 ? -12.606 6.700 21.098 1.00 85.62 91 GLN A CA 1
ATOM 744 C C . GLN A 1 91 ? -13.919 6.706 20.300 1.00 85.62 91 GLN A C 1
ATOM 746 O O . GLN A 1 91 ? -14.545 7.756 20.178 1.00 85.62 91 GLN A O 1
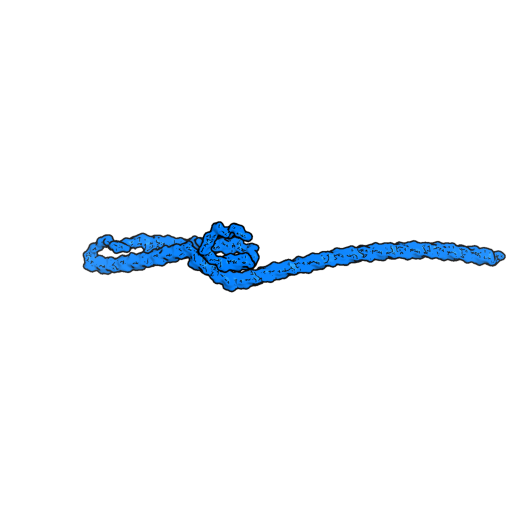ATOM 751 N N . SER A 1 92 ? -14.335 5.560 19.753 1.00 87.38 92 SER A N 1
ATOM 752 C CA . SER A 1 92 ? -15.586 5.429 19.008 1.00 87.38 92 SER A CA 1
ATOM 753 C C . SER A 1 92 ? -16.794 5.502 19.954 1.00 87.38 92 SER A C 1
ATOM 755 O O . SER A 1 92 ? -16.917 4.661 20.854 1.00 87.38 92 SER A O 1
ATOM 757 N N . PRO A 1 93 ? -17.733 6.439 19.719 1.00 87.25 93 PRO A N 1
ATOM 758 C CA . PRO A 1 93 ? -18.993 6.495 20.459 1.00 87.25 93 PRO A CA 1
ATOM 759 C C . PRO A 1 93 ? -19.827 5.216 20.313 1.00 87.25 93 PRO A C 1
ATOM 761 O O . PRO A 1 93 ? -20.573 4.845 21.219 1.00 87.25 93 PRO A O 1
ATOM 764 N N . GLU A 1 94 ? -19.714 4.526 19.175 1.00 89.94 94 GLU A N 1
ATOM 765 C CA . GLU A 1 94 ? -20.405 3.264 18.920 1.00 89.94 94 GLU A CA 1
ATOM 766 C C . GLU A 1 94 ? -19.930 2.161 19.870 1.00 89.94 94 GLU A C 1
ATOM 768 O O . GLU A 1 94 ? -20.760 1.463 20.457 1.00 89.94 94 GLU A O 1
ATOM 773 N N . LEU A 1 95 ? -18.612 2.036 20.071 1.00 91.00 95 LEU A N 1
ATOM 774 C CA . LEU A 1 95 ? -18.058 1.091 21.039 1.00 91.00 95 LEU A CA 1
ATOM 775 C C . LEU A 1 95 ? -18.444 1.478 22.471 1.00 91.00 95 LEU A C 1
ATOM 777 O O . LEU A 1 95 ? -18.882 0.616 23.234 1.00 91.00 95 LEU A O 1
ATOM 781 N N . GLU A 1 96 ? -18.312 2.759 22.828 1.00 91.25 96 GLU A N 1
ATOM 782 C CA . GLU A 1 96 ? -18.663 3.261 24.163 1.00 91.25 96 GLU A CA 1
ATOM 783 C C . GLU A 1 96 ? -20.113 2.917 24.525 1.00 91.25 96 GLU A C 1
ATOM 785 O O . GLU A 1 96 ? -20.376 2.354 25.591 1.00 91.25 96 GLU A O 1
ATOM 790 N N . LYS A 1 97 ? -21.047 3.184 23.607 1.00 91.12 97 LYS A N 1
ATOM 791 C CA . LYS A 1 97 ? -22.469 2.907 23.802 1.00 91.12 97 LYS A CA 1
ATOM 792 C C . LYS A 1 97 ? -22.737 1.422 24.035 1.00 91.12 97 LYS A C 1
ATOM 794 O O . LYS A 1 97 ? -23.408 1.067 25.000 1.00 91.12 97 LYS A O 1
ATOM 799 N N . VAL A 1 98 ? -22.219 0.552 23.168 1.00 93.06 98 VAL A N 1
ATOM 800 C CA . VAL A 1 98 ? -22.521 -0.883 23.255 1.00 93.06 98 VAL A CA 1
ATOM 801 C C . VAL A 1 98 ? -21.890 -1.515 24.498 1.00 93.06 98 VAL A C 1
ATOM 803 O O . VAL A 1 98 ? -22.514 -2.357 25.146 1.00 93.06 98 VAL A O 1
ATOM 806 N N . VAL A 1 99 ? -20.694 -1.070 24.897 1.00 93.00 99 VAL A N 1
ATOM 807 C CA . VAL A 1 99 ? -20.074 -1.501 26.159 1.00 93.00 99 VAL A CA 1
ATOM 808 C C . VAL A 1 99 ? -20.899 -1.038 27.362 1.00 93.00 99 VAL A C 1
ATOM 810 O O . VAL A 1 99 ? -21.120 -1.828 28.283 1.00 93.00 99 VAL A O 1
ATOM 813 N N . ALA A 1 100 ? -21.389 0.204 27.360 1.00 94.44 100 ALA A N 1
ATOM 814 C CA . ALA A 1 100 ? -22.245 0.711 28.430 1.00 94.44 100 ALA A CA 1
ATOM 815 C C . ALA A 1 100 ? -23.555 -0.090 28.548 1.00 94.44 100 ALA A C 1
ATOM 817 O O . ALA A 1 100 ? -23.920 -0.507 29.651 1.00 94.44 100 ALA A O 1
ATOM 818 N N . ASP A 1 101 ? -24.226 -0.366 27.427 1.00 94.50 101 ASP A N 1
ATOM 819 C CA . ASP A 1 101 ? -25.464 -1.156 27.383 1.00 94.50 101 ASP A CA 1
ATOM 820 C C . ASP A 1 101 ? -25.245 -2.587 27.909 1.00 94.50 101 ASP A C 1
ATOM 822 O O . ASP A 1 101 ? -26.056 -3.106 28.688 1.00 94.50 101 ASP A O 1
ATOM 826 N N . LEU A 1 102 ? -24.115 -3.206 27.553 1.00 95.31 102 LEU A N 1
ATOM 827 C CA . LEU A 1 102 ? -23.735 -4.532 28.038 1.00 95.31 102 LEU A CA 1
ATOM 828 C C . LEU A 1 102 ? -23.497 -4.539 29.555 1.00 95.31 102 LEU A C 1
ATOM 830 O O . LEU A 1 102 ? -24.079 -5.364 30.262 1.00 95.31 102 LEU A O 1
ATOM 834 N N . VAL A 1 103 ? -22.689 -3.608 30.073 1.00 94.62 103 VAL A N 1
ATOM 835 C CA . VAL A 1 103 ? -22.389 -3.506 31.515 1.00 94.62 103 VAL A CA 1
ATOM 836 C C . VAL A 1 103 ? -23.660 -3.260 32.328 1.00 94.62 103 VAL A C 1
ATOM 838 O O . VAL A 1 103 ? -23.879 -3.915 33.351 1.00 94.62 103 VAL A O 1
ATOM 841 N N . ASN A 1 104 ? -24.527 -2.358 31.865 1.00 93.69 104 ASN A N 1
ATOM 842 C CA . ASN A 1 104 ? -25.793 -2.064 32.533 1.00 93.69 104 ASN A CA 1
ATOM 843 C C . ASN A 1 104 ? -26.714 -3.291 32.572 1.00 93.69 104 ASN A C 1
ATOM 845 O O . ASN A 1 104 ? -27.295 -3.587 33.618 1.00 93.69 104 ASN A O 1
ATOM 849 N N . SER A 1 105 ? -26.796 -4.044 31.473 1.00 93.44 105 SER A N 1
ATOM 850 C CA . SER A 1 105 ? -27.629 -5.249 31.395 1.00 93.44 105 SER A CA 1
ATOM 851 C C . SER A 1 105 ? -27.108 -6.380 32.290 1.00 93.44 105 SER A C 1
ATOM 853 O O . SER A 1 105 ? -27.894 -7.026 32.983 1.00 93.44 105 SER A O 1
ATOM 855 N N . VAL A 1 106 ? -25.785 -6.586 32.353 1.00 92.69 106 VAL A N 1
ATOM 856 C CA . VAL A 1 106 ? -25.166 -7.561 33.274 1.00 92.69 106 VAL A CA 1
ATOM 857 C C . VAL A 1 106 ? -25.477 -7.208 34.731 1.00 92.69 106 VAL A C 1
ATOM 859 O O . VAL A 1 106 ? -25.882 -8.079 35.507 1.00 92.69 106 VAL A O 1
ATOM 862 N N . ASN A 1 107 ? -25.338 -5.932 35.098 1.00 91.44 107 ASN A N 1
ATOM 863 C CA . ASN A 1 107 ? -25.647 -5.462 36.449 1.00 91.44 107 ASN A CA 1
ATOM 864 C C . ASN A 1 107 ? -27.128 -5.675 36.801 1.00 91.44 107 ASN A C 1
ATOM 866 O O . ASN A 1 107 ? -27.432 -6.134 37.905 1.00 91.44 107 ASN A O 1
ATOM 870 N N . ALA A 1 108 ? -28.040 -5.399 35.863 1.00 90.44 108 ALA A N 1
ATOM 871 C CA . ALA A 1 108 ? -29.473 -5.613 36.050 1.00 90.44 108 ALA A CA 1
ATOM 872 C C . ALA A 1 108 ? -29.814 -7.097 36.277 1.00 90.44 108 ALA A C 1
ATOM 874 O O . ALA A 1 108 ? -30.534 -7.426 37.221 1.00 90.44 108 ALA A O 1
ATOM 875 N N . VAL A 1 109 ? -29.249 -8.009 35.476 1.00 91.38 109 VAL A N 1
ATOM 876 C CA . VAL A 1 109 ? -29.447 -9.460 35.650 1.00 91.38 109 VAL A CA 1
ATOM 877 C C . VAL A 1 109 ? -28.938 -9.932 37.014 1.00 91.38 109 VAL A C 1
ATOM 879 O O . VAL A 1 109 ? -29.650 -10.655 37.715 1.00 91.38 109 VAL A O 1
ATOM 882 N N . GLY A 1 110 ? -27.742 -9.498 37.424 1.00 89.19 110 GLY A N 1
ATOM 883 C CA . GLY A 1 110 ? -27.171 -9.857 38.724 1.00 89.19 110 GLY A CA 1
ATOM 884 C C . GLY A 1 110 ? -28.029 -9.384 39.902 1.00 89.19 110 GLY A C 1
ATOM 885 O O . GLY A 1 110 ? -28.307 -10.164 40.818 1.00 89.19 110 GLY A O 1
ATOM 886 N N . ALA A 1 111 ? -28.503 -8.135 39.855 1.00 88.81 111 ALA A N 1
ATOM 887 C CA . ALA A 1 111 ? -29.411 -7.590 40.862 1.00 88.81 111 ALA A CA 1
ATOM 888 C C . ALA A 1 111 ? -30.729 -8.381 40.922 1.00 88.81 111 ALA A C 1
ATOM 890 O O . ALA A 1 111 ? -31.167 -8.772 42.007 1.00 88.81 111 ALA A O 1
ATOM 891 N N . ASN A 1 112 ? -31.322 -8.691 39.767 1.00 85.88 112 ASN A N 1
ATOM 892 C CA . ASN A 1 112 ? -32.589 -9.415 39.692 1.00 85.88 112 ASN A CA 1
ATOM 893 C C . ASN A 1 112 ? -32.489 -10.860 40.180 1.00 85.88 112 ASN A C 1
ATOM 895 O O . ASN A 1 112 ? -33.397 -11.330 40.867 1.00 85.88 112 ASN A O 1
ATOM 899 N N . GLU A 1 113 ? -31.398 -11.568 39.883 1.00 86.25 113 GLU A N 1
ATOM 900 C CA . GLU A 1 113 ? -31.206 -12.920 40.412 1.00 86.25 113 GLU A CA 1
ATOM 901 C C . GLU A 1 113 ? -30.978 -12.884 41.933 1.00 86.25 113 GLU A C 1
ATOM 903 O O . GLU A 1 113 ? -31.559 -13.697 42.651 1.00 86.25 113 GLU A O 1
ATOM 908 N N . GLY A 1 114 ? -30.245 -11.893 42.454 1.00 86.06 114 GLY A N 1
ATOM 909 C CA . GLY A 1 114 ? -30.111 -11.676 43.900 1.00 86.06 114 GLY A CA 1
ATOM 910 C C . GLY A 1 114 ? -31.458 -11.447 44.598 1.00 86.06 114 GLY A C 1
ATOM 911 O O . GLY A 1 114 ? -31.767 -12.114 45.590 1.00 86.06 114 GLY A O 1
ATOM 912 N N . ILE A 1 115 ? -32.294 -10.565 44.040 1.00 85.94 115 ILE A N 1
ATOM 913 C CA . ILE A 1 115 ? -33.652 -10.286 44.535 1.00 85.94 115 ILE A CA 1
ATOM 914 C C . ILE A 1 115 ? -34.513 -11.557 44.513 1.00 85.94 115 ILE A C 1
ATOM 916 O O . ILE A 1 115 ? -35.154 -11.900 45.508 1.00 85.94 115 ILE A O 1
ATOM 920 N N . LYS A 1 116 ? -34.491 -12.297 43.402 1.00 84.38 116 LYS A N 1
ATOM 921 C CA . LYS A 1 116 ? -35.254 -13.538 43.221 1.00 84.38 116 LYS A CA 1
ATOM 922 C C . LYS A 1 116 ? -34.863 -14.624 44.224 1.00 84.38 116 LYS A C 1
ATOM 924 O O . LYS A 1 116 ? -35.740 -15.325 44.727 1.00 84.38 116 LYS A O 1
ATOM 929 N N . GLN A 1 117 ? -33.576 -14.779 44.534 1.00 85.12 117 GLN A N 1
ATOM 930 C CA . GLN A 1 117 ? -33.120 -15.744 45.542 1.00 85.12 117 GLN A CA 1
ATOM 931 C C . GLN A 1 117 ? -33.526 -15.319 46.959 1.00 85.12 117 GLN A C 1
ATOM 933 O O . GLN A 1 117 ? -34.031 -16.146 47.719 1.00 85.12 117 GLN A O 1
ATOM 938 N N . GLY A 1 118 ? -33.388 -14.030 47.296 1.00 82.69 118 GLY A N 1
ATOM 939 C CA . GLY A 1 118 ? -33.862 -13.493 48.577 1.00 82.69 118 GLY A CA 1
ATOM 940 C C . GLY A 1 118 ? -35.368 -13.693 48.773 1.00 82.69 118 GLY A C 1
ATOM 941 O O . GLY A 1 118 ? -35.815 -14.086 49.850 1.00 82.69 118 GLY A O 1
ATOM 942 N N . PHE A 1 119 ? -36.143 -13.511 47.705 1.00 80.75 119 PHE A N 1
ATOM 943 C CA . PHE A 1 119 ? -37.579 -13.759 47.704 1.00 80.75 119 PHE A CA 1
ATOM 944 C C . PHE A 1 119 ? -37.932 -15.232 47.910 1.00 80.75 119 PHE A C 1
ATOM 946 O O . PHE A 1 119 ? -38.772 -15.532 48.753 1.00 80.75 119 PHE A O 1
ATOM 953 N N . LYS A 1 120 ? -37.279 -16.159 47.195 1.00 82.44 120 LYS A N 1
ATOM 954 C CA . LYS A 1 120 ? -37.486 -17.604 47.400 1.00 82.44 120 LYS A CA 1
ATOM 955 C C . LYS A 1 120 ? -37.249 -18.003 48.857 1.00 82.44 120 LYS A C 1
ATOM 957 O O . LYS A 1 120 ? -38.100 -18.662 49.446 1.00 82.44 120 LYS A O 1
ATOM 962 N N . ALA A 1 121 ? -36.156 -17.526 49.454 1.00 81.25 121 ALA A N 1
ATOM 963 C CA . ALA A 1 121 ? -35.848 -17.786 50.858 1.00 81.25 121 ALA A CA 1
ATOM 964 C C . ALA A 1 121 ? -36.916 -17.220 51.820 1.00 81.25 121 ALA A C 1
ATOM 966 O O . ALA A 1 121 ? -37.256 -17.857 52.814 1.00 81.25 121 ALA A O 1
ATOM 967 N N . ALA A 1 122 ? -37.479 -16.042 51.531 1.00 75.69 122 ALA A N 1
ATOM 968 C CA . ALA A 1 122 ? -38.545 -15.446 52.343 1.00 75.69 122 ALA A CA 1
ATOM 969 C C . ALA A 1 122 ? -39.910 -16.137 52.152 1.00 75.69 122 ALA A C 1
ATOM 971 O O . ALA A 1 122 ? -40.675 -16.292 53.105 1.00 75.69 122 ALA A O 1
ATOM 972 N N . GLN A 1 123 ? -40.222 -16.577 50.932 1.00 75.69 123 GLN A N 1
ATOM 973 C CA . GLN A 1 123 ? -41.469 -17.266 50.602 1.00 75.69 123 GLN A CA 1
ATOM 974 C C . GLN A 1 123 ? -41.562 -18.631 51.297 1.00 75.69 123 GLN A C 1
ATOM 976 O O . GLN A 1 123 ? -42.637 -18.993 51.780 1.00 75.69 123 GLN A O 1
ATOM 981 N N . GLU A 1 124 ? -40.435 -19.336 51.434 1.00 74.19 124 GLU A N 1
ATOM 982 C CA . GLU A 1 124 ? -40.317 -20.560 52.241 1.00 74.19 124 GLU A CA 1
ATOM 983 C C . GLU A 1 124 ? -40.649 -20.336 53.731 1.00 74.19 124 GLU A C 1
ATOM 985 O O . GLU A 1 124 ? -41.059 -21.274 54.415 1.00 74.19 124 GLU A O 1
ATOM 990 N N . LEU A 1 125 ? -40.533 -19.101 54.234 1.00 68.06 125 LEU A N 1
ATOM 991 C CA . LEU A 1 125 ? -40.826 -18.731 55.624 1.00 68.06 125 LEU A CA 1
ATOM 992 C C . LEU A 1 125 ? -42.261 -18.212 55.851 1.00 68.06 125 LEU A C 1
ATOM 994 O O . LEU A 1 125 ? -42.783 -18.388 56.951 1.00 68.06 125 LEU A O 1
ATOM 998 N N . ILE A 1 126 ? -42.889 -17.541 54.870 1.00 63.84 126 ILE A N 1
ATOM 999 C CA . ILE A 1 126 ? -44.098 -16.707 55.104 1.00 63.84 126 ILE A CA 1
ATOM 1000 C C . ILE A 1 126 ? -45.287 -17.050 54.167 1.00 63.84 126 ILE A C 1
ATOM 1002 O O . ILE A 1 126 ? -46.413 -16.615 54.401 1.00 63.84 126 ILE A O 1
ATOM 1006 N N . GLY A 1 127 ? -45.113 -17.914 53.157 1.00 57.75 127 GLY A N 1
ATOM 1007 C CA . GLY A 1 127 ? -46.219 -18.599 52.455 1.00 57.75 127 GLY A CA 1
ATOM 1008 C C . GLY A 1 127 ? -47.024 -17.800 51.414 1.00 57.75 127 GLY A C 1
ATOM 1009 O O . GLY A 1 127 ? -47.790 -18.397 50.662 1.00 57.75 127 GLY A O 1
ATOM 1010 N N . SER A 1 128 ? -46.847 -16.484 51.303 1.00 58.75 128 SER A N 1
ATOM 1011 C CA . SER A 1 128 ? -47.455 -15.650 50.254 1.00 58.75 128 SER A CA 1
ATOM 1012 C C . SER A 1 128 ? -46.514 -14.513 49.897 1.00 58.75 128 SER A C 1
ATOM 1014 O O . SER A 1 128 ? -45.832 -13.988 50.774 1.00 58.75 128 SER A O 1
ATOM 1016 N N . ALA A 1 129 ? -46.462 -14.142 48.621 1.00 56.34 129 ALA A N 1
ATOM 1017 C CA . ALA A 1 129 ? -45.419 -13.265 48.136 1.00 56.34 129 ALA A CA 1
ATOM 1018 C C . ALA A 1 129 ? -45.963 -12.290 47.074 1.00 56.34 129 ALA A C 1
ATOM 1020 O O . ALA A 1 129 ? -46.523 -12.716 46.065 1.00 56.34 129 ALA A O 1
ATOM 1021 N N . GLU A 1 130 ? -45.864 -10.991 47.375 1.00 61.34 130 GLU A N 1
ATOM 1022 C CA . GLU A 1 130 ? -46.277 -9.862 46.526 1.00 61.34 130 GLU A CA 1
ATOM 1023 C C . GLU A 1 130 ? -45.267 -9.597 45.392 1.00 61.34 130 GLU A C 1
ATOM 1025 O O . GLU A 1 130 ? -44.143 -10.104 45.417 1.00 61.34 130 GLU A O 1
ATOM 1030 N N . GLU A 1 131 ? -45.662 -8.790 44.397 1.00 63.66 131 GLU A N 1
ATOM 1031 C CA . GLU A 1 131 ? -44.745 -8.259 43.378 1.00 63.66 131 GLU A CA 1
ATOM 1032 C C . GLU A 1 131 ? -43.551 -7.560 44.038 1.00 63.66 131 GLU A C 1
ATOM 1034 O O . GLU A 1 131 ? -43.719 -6.721 44.923 1.00 63.66 131 GLU A O 1
ATOM 1039 N N . VAL A 1 132 ? -42.334 -7.906 43.607 1.00 67.00 13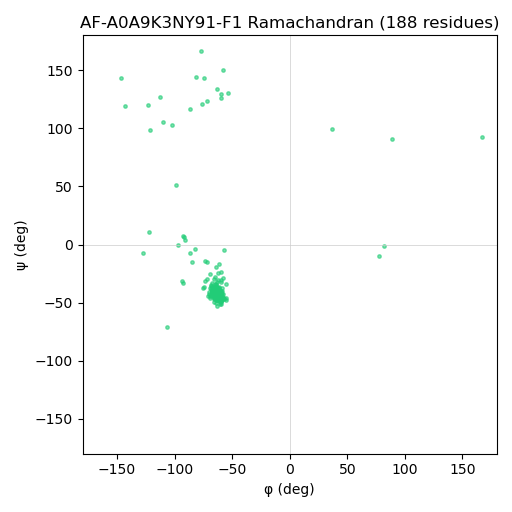2 VAL A N 1
ATOM 1040 C CA . VAL A 1 132 ? -41.107 -7.387 44.213 1.00 67.00 132 VAL A CA 1
ATOM 1041 C C . VAL A 1 132 ? -40.725 -6.055 43.565 1.00 67.00 132 VAL A C 1
ATOM 1043 O O . VAL A 1 132 ? -40.405 -6.032 42.373 1.00 67.00 132 VAL A O 1
ATOM 1046 N N . PRO A 1 133 ? -40.704 -4.940 44.318 1.00 71.12 133 PRO A N 1
ATOM 1047 C CA . PRO A 1 133 ? -40.307 -3.650 43.773 1.00 71.12 133 PRO A CA 1
ATOM 1048 C C . PRO A 1 133 ? -38.878 -3.698 43.224 1.00 71.12 133 PRO A C 1
ATOM 1050 O O . PRO A 1 133 ? -37.954 -4.136 43.908 1.00 71.12 133 PRO A O 1
ATOM 1053 N N . GLY A 1 134 ? -38.696 -3.231 41.989 1.00 75.44 134 GLY A N 1
ATOM 1054 C CA . GLY A 1 134 ? -37.390 -3.192 41.327 1.00 75.44 134 GLY A CA 1
ATOM 1055 C C . GLY A 1 134 ? -36.941 -4.511 40.693 1.00 75.44 134 GLY A C 1
ATOM 1056 O O . GLY A 1 134 ? -35.880 -4.526 40.077 1.00 75.44 134 GLY A O 1
ATOM 1057 N N . TYR A 1 135 ? -37.729 -5.589 40.794 1.00 81.25 135 TYR A N 1
ATOM 1058 C CA . TYR A 1 135 ? -37.482 -6.801 40.016 1.00 81.25 135 TYR A CA 1
ATOM 1059 C C . TYR A 1 135 ? -37.916 -6.598 38.561 1.00 81.25 135 TYR A C 1
ATOM 1061 O O . TYR A 1 135 ? -39.090 -6.353 38.287 1.00 81.25 135 TYR A O 1
ATOM 1069 N N . ASP A 1 136 ? -36.975 -6.744 37.631 1.00 82.62 136 ASP A N 1
ATOM 1070 C CA . ASP A 1 136 ? -37.252 -6.721 36.194 1.00 82.62 136 ASP A CA 1
ATOM 1071 C C . ASP A 1 136 ? -37.078 -8.117 35.570 1.00 82.62 136 ASP A C 1
ATOM 1073 O O . ASP A 1 136 ? -35.970 -8.603 35.331 1.00 82.62 136 ASP A O 1
ATOM 1077 N N . ALA A 1 137 ? -38.196 -8.774 35.259 1.00 79.25 137 ALA A N 1
ATOM 1078 C CA . ALA A 1 137 ? -38.191 -10.079 34.599 1.00 79.25 137 ALA A CA 1
ATOM 1079 C C . ALA A 1 137 ? -37.591 -10.041 33.175 1.00 79.25 137 ALA A C 1
ATOM 1081 O O . ALA A 1 137 ? -37.195 -11.086 32.657 1.00 79.25 137 ALA A O 1
ATOM 1082 N N . GLY A 1 138 ? -37.510 -8.860 32.548 1.00 84.44 138 GLY A N 1
ATOM 1083 C CA . GLY A 1 138 ? -36.984 -8.647 31.199 1.00 84.44 138 GLY A CA 1
ATOM 1084 C C . GLY A 1 138 ? -35.468 -8.445 31.118 1.00 84.44 138 GLY A C 1
ATOM 1085 O O . GLY A 1 138 ? -34.924 -8.444 30.012 1.00 84.44 138 GLY A O 1
ATOM 1086 N N . ALA A 1 139 ? -34.761 -8.333 32.248 1.00 88.75 139 ALA A N 1
ATOM 1087 C CA . ALA A 1 139 ? -33.323 -8.039 32.255 1.00 88.75 139 ALA A CA 1
ATOM 1088 C C . ALA A 1 139 ? -32.477 -9.084 31.505 1.00 88.75 139 ALA A C 1
ATOM 1090 O O . ALA A 1 139 ? -31.475 -8.738 30.885 1.00 88.75 139 ALA A O 1
ATOM 1091 N N . GLN A 1 140 ? -32.897 -10.354 31.507 1.00 90.81 140 GLN A N 1
ATOM 1092 C CA . GLN A 1 140 ? -32.217 -11.412 30.753 1.00 90.81 140 GLN A CA 1
ATOM 1093 C C . GLN A 1 140 ? -32.304 -11.171 29.238 1.00 90.81 140 GLN A C 1
ATOM 1095 O O . GL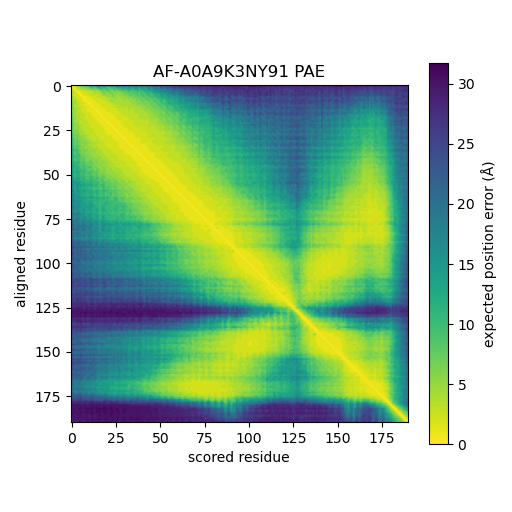N A 1 140 ? -31.305 -11.289 28.535 1.00 90.81 140 GLN A O 1
ATOM 1100 N N . SER A 1 141 ? -33.477 -10.779 28.736 1.00 92.25 141 SER A N 1
ATOM 1101 C CA . SER A 1 141 ? -33.656 -10.443 27.320 1.00 92.25 141 SER A CA 1
ATOM 1102 C C . SER A 1 141 ? -32.902 -9.168 26.935 1.00 92.25 141 SER A C 1
ATOM 1104 O O . SER A 1 141 ? -32.389 -9.080 25.821 1.00 92.25 141 SER A O 1
ATOM 1106 N N . ALA A 1 142 ? -32.786 -8.199 27.851 1.00 92.00 142 ALA A N 1
ATOM 1107 C CA . ALA A 1 142 ? -31.950 -7.014 27.648 1.00 92.00 142 ALA A CA 1
ATOM 1108 C C . ALA A 1 142 ? -30.461 -7.383 27.528 1.00 92.00 142 ALA A C 1
ATOM 1110 O O . ALA A 1 142 ? -29.782 -6.897 26.625 1.00 92.00 142 ALA A O 1
ATOM 1111 N N . LEU A 1 143 ? -29.973 -8.304 28.369 1.00 93.19 143 LEU 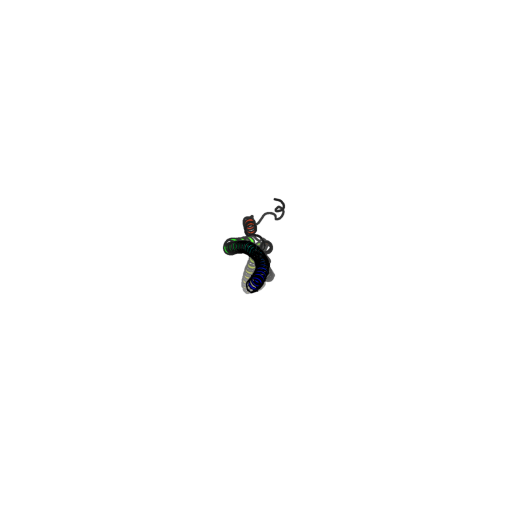A N 1
ATOM 1112 C CA . LEU A 1 143 ? -28.611 -8.827 28.272 1.00 93.19 143 LEU A CA 1
ATOM 1113 C C . LEU A 1 143 ? -28.368 -9.557 26.945 1.00 93.19 143 LEU A C 1
ATOM 1115 O O . LEU A 1 143 ? -27.360 -9.302 26.293 1.00 93.19 143 LEU A O 1
ATOM 1119 N N . GLU A 1 144 ? -29.288 -10.419 26.512 1.00 95.06 144 GLU A N 1
ATOM 1120 C CA . GLU A 1 144 ? -29.188 -11.113 25.219 1.00 95.06 144 GLU A CA 1
ATOM 1121 C C . GLU A 1 144 ? -29.148 -10.131 24.040 1.00 95.06 144 GLU A C 1
ATOM 1123 O O . GLU A 1 144 ? -28.348 -10.297 23.116 1.00 95.06 144 GLU A O 1
ATOM 1128 N N . ALA A 1 145 ? -29.963 -9.073 24.087 1.00 94.75 145 ALA A N 1
ATOM 1129 C CA . ALA A 1 145 ? -29.947 -8.017 23.082 1.00 94.75 145 ALA A CA 1
ATOM 1130 C C . ALA A 1 145 ? -28.624 -7.230 23.085 1.00 94.75 145 ALA A C 1
ATOM 1132 O O . ALA A 1 145 ? -28.086 -6.952 22.013 1.00 94.75 145 ALA A O 1
ATOM 1133 N N . ALA A 1 146 ? -28.079 -6.908 24.262 1.00 94.62 146 ALA A N 1
ATOM 1134 C CA . ALA A 1 146 ? -26.810 -6.193 24.390 1.00 94.62 146 ALA A CA 1
ATOM 1135 C C . ALA A 1 146 ? -25.613 -7.032 23.911 1.00 94.62 146 ALA A C 1
ATOM 1137 O O . ALA A 1 146 ? -24.747 -6.514 23.209 1.00 94.62 146 ALA A O 1
ATOM 1138 N N . VAL A 1 147 ? -25.588 -8.335 24.220 1.00 95.44 147 VAL A N 1
ATOM 1139 C CA . VAL A 1 147 ? -24.574 -9.269 23.697 1.00 95.44 147 VAL A CA 1
ATOM 1140 C C . VAL A 1 147 ? -24.648 -9.329 22.175 1.00 95.44 147 VAL A C 1
ATOM 1142 O O . VAL A 1 147 ? -23.633 -9.154 21.507 1.00 95.44 147 VAL A O 1
ATOM 1145 N N . LYS A 1 148 ? -25.854 -9.478 21.616 1.00 95.44 148 LYS A N 1
ATOM 1146 C CA . LYS A 1 148 ? -26.035 -9.486 20.162 1.00 95.44 148 LYS A CA 1
ATOM 1147 C C . LYS A 1 148 ? -25.563 -8.179 19.514 1.00 95.44 148 LYS A C 1
ATOM 1149 O O . LYS A 1 148 ? -24.908 -8.216 18.479 1.00 95.44 148 LYS A O 1
ATOM 1154 N N . ALA A 1 149 ? -25.866 -7.032 20.124 1.00 93.75 149 ALA A N 1
ATOM 1155 C CA . ALA A 1 149 ? -25.413 -5.733 19.632 1.00 93.75 149 ALA A CA 1
ATOM 1156 C C . ALA A 1 149 ? -23.880 -5.585 19.670 1.00 93.75 149 ALA A C 1
ATOM 1158 O O . ALA A 1 149 ? -23.316 -4.942 18.787 1.00 93.75 149 ALA A O 1
ATOM 1159 N N . PHE A 1 150 ? -23.209 -6.186 20.658 1.00 92.81 150 PHE A N 1
ATOM 1160 C CA . PHE A 1 150 ? -21.746 -6.236 20.738 1.00 92.81 150 PHE A CA 1
ATOM 1161 C C . PHE A 1 150 ? -21.135 -7.133 19.661 1.00 92.81 150 PHE A C 1
ATOM 1163 O O . PHE A 1 150 ? -20.192 -6.714 18.992 1.00 92.81 150 PHE A O 1
ATOM 1170 N N . ASP A 1 151 ? -21.703 -8.317 19.435 1.00 92.88 151 ASP A N 1
ATOM 1171 C CA . ASP A 1 151 ? -21.230 -9.245 18.400 1.00 92.88 151 ASP A CA 1
ATOM 1172 C C . ASP A 1 151 ? -21.411 -8.683 16.978 1.00 92.88 151 ASP A C 1
ATOM 1174 O O . ASP A 1 151 ? -20.595 -8.932 16.090 1.00 92.88 151 ASP A O 1
ATOM 1178 N N . GLU A 1 152 ? -22.476 -7.908 16.755 1.00 93.81 152 GLU A N 1
ATOM 1179 C CA . GLU A 1 152 ? -22.799 -7.282 15.466 1.00 93.81 152 GLU A CA 1
ATOM 1180 C C . GLU A 1 152 ? -22.229 -5.853 15.324 1.00 93.81 152 GLU A C 1
ATOM 1182 O O . GLU A 1 152 ? -22.539 -5.163 14.344 1.00 93.81 152 GLU A O 1
ATOM 1187 N N . LEU A 1 153 ? -21.396 -5.394 16.271 1.00 89.62 153 LEU A N 1
ATOM 1188 C CA . LEU A 1 153 ? -20.855 -4.033 16.293 1.00 89.62 153 LEU A CA 1
ATOM 1189 C C . LEU A 1 153 ? -20.039 -3.734 15.030 1.00 89.62 153 LEU A C 1
ATOM 1191 O O . LEU A 1 153 ? -19.063 -4.409 14.699 1.00 89.62 153 LEU A O 1
ATOM 1195 N N . LYS A 1 154 ? -20.402 -2.637 14.363 1.00 88.12 154 LYS A N 1
ATOM 1196 C CA . LYS A 1 154 ? -19.628 -2.041 13.274 1.00 88.12 154 LYS A CA 1
ATOM 1197 C C . LYS A 1 154 ? -19.090 -0.694 13.718 1.00 88.12 154 LYS A C 1
ATOM 1199 O O . LYS A 1 154 ? -19.853 0.162 14.155 1.00 88.12 154 LYS A O 1
ATOM 1204 N N . ILE A 1 155 ? -17.783 -0.515 13.581 1.00 85.44 155 ILE A N 1
ATOM 1205 C CA . ILE A 1 155 ? -17.096 0.704 13.997 1.00 85.44 155 ILE A CA 1
ATOM 1206 C C . ILE A 1 155 ? -16.813 1.536 12.748 1.00 85.44 155 ILE A C 1
ATOM 1208 O O . ILE A 1 155 ? -15.881 1.237 12.004 1.00 85.44 155 ILE A O 1
ATOM 1212 N N . SER A 1 156 ? -17.617 2.578 12.530 1.00 85.25 156 SER A N 1
ATOM 1213 C CA . SER A 1 156 ? -17.569 3.429 11.328 1.00 85.25 156 SER A CA 1
ATOM 1214 C C . SER A 1 156 ? -16.200 4.084 11.100 1.00 85.25 156 SER A C 1
ATOM 1216 O O . SER A 1 156 ? -15.779 4.311 9.969 1.00 85.25 156 SER A O 1
ATOM 1218 N N . VAL A 1 157 ? -15.452 4.341 12.178 1.00 83.12 157 VAL A N 1
ATOM 1219 C CA . VAL A 1 157 ? -14.110 4.931 12.104 1.00 83.12 157 VAL A CA 1
ATOM 1220 C C . VAL A 1 157 ? -13.110 4.044 11.354 1.00 83.12 157 VAL A C 1
ATOM 1222 O O . VAL A 1 157 ? -12.131 4.555 10.817 1.00 83.12 157 VAL A O 1
ATOM 1225 N N . LEU A 1 158 ? -13.347 2.729 11.292 1.00 86.12 158 LEU A N 1
ATOM 1226 C CA . LEU A 1 158 ? -12.496 1.809 10.539 1.00 86.12 158 LEU A CA 1
ATOM 1227 C C . LEU A 1 158 ? -12.666 1.985 9.028 1.00 86.12 158 LEU A C 1
ATOM 1229 O O . LEU A 1 158 ? -11.690 1.816 8.300 1.00 86.12 158 LEU A O 1
ATOM 1233 N N . ASP A 1 159 ? -13.850 2.393 8.566 1.00 86.31 159 ASP A N 1
ATOM 1234 C CA . ASP A 1 159 ? -14.092 2.688 7.151 1.00 86.31 159 ASP A CA 1
ATOM 1235 C C . ASP A 1 159 ? -13.249 3.897 6.710 1.00 86.31 159 ASP A C 1
ATOM 1237 O O . ASP A 1 159 ? -12.576 3.849 5.685 1.00 86.31 159 ASP A O 1
ATOM 1241 N N . LYS A 1 160 ? -13.143 4.927 7.564 1.00 81.31 160 LYS A N 1
ATOM 1242 C CA . LYS A 1 160 ? -12.274 6.093 7.314 1.00 81.31 160 LYS A CA 1
ATOM 1243 C C . LYS A 1 160 ? -10.788 5.735 7.212 1.00 81.31 160 LYS A C 1
ATOM 1245 O O . LYS A 1 160 ? -10.036 6.424 6.531 1.00 81.31 160 LYS A O 1
ATOM 1250 N N . VAL A 1 161 ? -10.344 4.695 7.922 1.00 86.69 161 VAL A N 1
ATOM 1251 C CA . VAL A 1 161 ? -8.966 4.186 7.810 1.00 86.69 161 VAL A CA 1
ATOM 1252 C C . VAL A 1 161 ? -8.797 3.390 6.516 1.00 86.69 161 VAL A C 1
ATOM 1254 O O . VAL A 1 161 ? -7.747 3.482 5.884 1.00 86.69 161 VAL A O 1
ATOM 1257 N N . ALA A 1 162 ? -9.816 2.630 6.109 1.00 87.06 162 ALA A N 1
ATOM 1258 C CA . ALA A 1 162 ? -9.796 1.857 4.871 1.00 87.06 162 ALA A CA 1
ATOM 1259 C C . ALA A 1 162 ? -9.713 2.750 3.620 1.00 87.06 162 ALA A C 1
ATOM 1261 O O . ALA A 1 162 ? -9.011 2.394 2.675 1.00 87.06 162 ALA A O 1
ATOM 1262 N N . ASP A 1 163 ? -10.337 3.931 3.648 1.00 88.19 163 ASP A N 1
ATOM 1263 C CA . ASP A 1 163 ? -10.267 4.920 2.561 1.00 88.19 163 ASP A CA 1
ATOM 1264 C C . ASP A 1 163 ? -8.838 5.432 2.287 1.00 88.19 163 ASP A C 1
ATOM 1266 O O . ASP A 1 163 ? -8.571 5.983 1.223 1.00 88.19 163 ASP A O 1
ATOM 1270 N N . LEU A 1 164 ? -7.897 5.224 3.215 1.00 89.00 164 LEU A N 1
ATOM 1271 C CA . LEU A 1 164 ? -6.504 5.667 3.093 1.00 89.00 164 LEU A CA 1
ATOM 1272 C C . LEU A 1 164 ? -5.570 4.621 2.461 1.00 89.00 164 LEU A C 1
ATOM 1274 O O . LEU A 1 164 ? -4.357 4.818 2.460 1.00 89.00 164 LEU A O 1
ATOM 1278 N N . ILE A 1 165 ? -6.087 3.493 1.962 1.00 87.88 165 ILE A N 1
ATOM 1279 C CA . ILE A 1 165 ? -5.249 2.364 1.517 1.00 87.88 165 ILE A CA 1
ATOM 1280 C C . ILE A 1 165 ? -4.329 2.697 0.332 1.00 87.88 165 ILE A C 1
ATOM 1282 O O . ILE A 1 165 ? -3.221 2.170 0.261 1.00 87.88 165 ILE A O 1
ATOM 1286 N N . GLU A 1 166 ? -4.771 3.587 -0.558 1.00 89.38 166 GLU A N 1
ATOM 1287 C CA . GLU A 1 166 ? -4.009 4.043 -1.732 1.00 89.38 166 GLU A CA 1
ATOM 1288 C C . GLU A 1 166 ? -3.271 5.370 -1.478 1.00 89.38 166 GLU A C 1
ATOM 1290 O O . GLU A 1 166 ? -2.604 5.896 -2.369 1.00 89.38 166 GLU A O 1
ATOM 1295 N N . GLU A 1 167 ? -3.397 5.943 -0.278 1.00 92.81 167 GLU A N 1
ATOM 1296 C CA . GLU A 1 167 ? -2.807 7.242 0.035 1.00 92.81 167 GLU A CA 1
ATOM 1297 C C . GLU A 1 167 ? -1.314 7.118 0.392 1.00 92.81 167 GLU A C 1
ATOM 1299 O O . GLU A 1 167 ? -0.905 6.168 1.070 1.00 92.81 167 GLU A O 1
ATOM 1304 N N . PRO A 1 168 ? -0.476 8.102 0.015 1.00 93.12 168 PRO A N 1
ATOM 1305 C CA . PRO A 1 168 ? 0.925 8.139 0.418 1.00 93.12 168 PRO A CA 1
ATOM 1306 C C . PRO A 1 168 ? 1.095 8.152 1.939 1.00 93.12 168 PRO A C 1
ATOM 1308 O O . PRO A 1 168 ? 0.308 8.760 2.676 1.00 93.12 168 PRO A O 1
ATOM 1311 N N . LEU A 1 169 ? 2.204 7.593 2.432 1.00 94.06 169 LEU A N 1
ATOM 1312 C CA . LEU A 1 169 ? 2.476 7.528 3.876 1.00 94.06 169 LEU A CA 1
ATOM 1313 C C . LEU A 1 169 ? 2.444 8.901 4.561 1.00 94.06 169 LEU A C 1
ATOM 1315 O O . LEU A 1 169 ? 2.062 9.012 5.727 1.00 94.06 169 LEU A O 1
ATOM 1319 N N . SER A 1 170 ? 2.874 9.951 3.861 1.00 93.12 170 SER A N 1
ATOM 1320 C CA . SER A 1 170 ? 2.848 11.325 4.370 1.00 93.12 170 SER A CA 1
ATOM 1321 C C . SER A 1 170 ? 1.429 11.782 4.719 1.00 93.12 170 SER A C 1
ATOM 1323 O O . SER A 1 170 ? 1.228 12.374 5.780 1.00 93.12 170 SER A O 1
ATOM 1325 N N . VAL A 1 171 ? 0.454 11.449 3.871 1.00 92.44 171 VAL A N 1
ATOM 1326 C CA . VAL A 1 171 ? -0.965 11.764 4.063 1.00 92.44 171 VAL A CA 1
ATOM 1327 C C . VAL A 1 171 ? -1.531 10.948 5.222 1.00 92.44 171 VAL A C 1
ATOM 1329 O O . VAL A 1 171 ? -2.165 11.510 6.118 1.00 92.44 171 VAL A O 1
ATOM 1332 N N . ILE A 1 172 ? -1.234 9.644 5.268 1.00 92.38 172 ILE A N 1
ATOM 1333 C CA . ILE A 1 172 ? -1.685 8.753 6.350 1.00 92.38 172 ILE A CA 1
ATOM 1334 C C . ILE A 1 172 ? -1.181 9.254 7.711 1.00 92.38 172 ILE A C 1
ATOM 1336 O O . ILE A 1 172 ? -1.951 9.361 8.667 1.00 92.38 172 ILE A O 1
ATOM 1340 N N . ARG A 1 173 ? 0.101 9.624 7.802 1.00 91.50 173 ARG A N 1
ATOM 1341 C CA . ARG A 1 173 ? 0.694 10.162 9.036 1.00 91.50 173 ARG A CA 1
ATOM 1342 C C . ARG A 1 173 ? 0.043 11.464 9.467 1.00 91.50 173 ARG A C 1
ATOM 1344 O O . ARG A 1 173 ? -0.329 11.595 10.630 1.00 91.50 173 ARG A O 1
ATOM 1351 N N . GLN A 1 174 ? -0.158 12.387 8.530 1.00 90.50 174 GLN A N 1
ATOM 1352 C CA . GLN A 1 174 ? -0.831 13.649 8.819 1.00 90.50 174 GLN A CA 1
ATOM 1353 C C . GLN A 1 174 ? -2.235 13.414 9.386 1.00 90.50 174 GLN A C 1
ATOM 1355 O O . GLN A 1 174 ? -2.611 14.047 10.370 1.00 90.50 174 GLN A O 1
ATOM 1360 N N . ARG A 1 175 ? -2.994 12.470 8.815 1.00 85.88 175 ARG A N 1
ATOM 1361 C 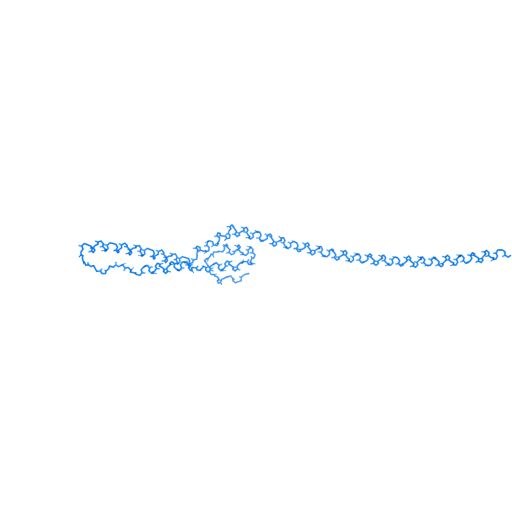CA . ARG A 1 175 ? -4.309 12.071 9.339 1.00 85.88 175 ARG A CA 1
ATOM 1362 C C . ARG A 1 175 ? -4.214 11.463 10.736 1.00 85.88 175 ARG A C 1
ATOM 1364 O O . ARG A 1 175 ? -5.083 11.726 11.562 1.00 85.88 175 ARG A O 1
ATOM 1371 N N . SER A 1 176 ? -3.162 10.694 11.014 1.00 85.44 176 SER A N 1
ATOM 1372 C CA . SER A 1 176 ? -2.967 10.059 12.320 1.00 85.44 176 SER A CA 1
ATOM 1373 C C . SER A 1 176 ? -2.652 11.031 13.462 1.00 85.44 176 SER A C 1
ATOM 1375 O O . SER A 1 176 ? -2.975 10.746 14.618 1.00 85.44 176 SER A O 1
ATOM 1377 N N . ASP A 1 177 ? -2.082 12.192 13.132 1.00 80.88 177 ASP A N 1
ATOM 1378 C CA . ASP A 1 177 ? -1.722 13.238 14.093 1.00 80.88 177 ASP A CA 1
ATOM 1379 C C . ASP A 1 177 ? -2.894 14.178 14.431 1.00 80.88 177 ASP A C 1
ATOM 1381 O O . ASP A 1 177 ? -2.835 14.919 15.419 1.00 80.88 177 ASP A O 1
ATOM 1385 N N . LEU A 1 178 ? -3.973 14.160 13.639 1.00 73.75 178 LEU A N 1
ATOM 1386 C CA . LEU A 1 178 ? -5.145 14.997 13.879 1.00 73.75 178 LEU A CA 1
ATOM 1387 C C . LEU A 1 178 ? -5.981 14.476 15.066 1.00 73.75 178 LEU A C 1
ATOM 1389 O O . LEU A 1 178 ? -6.123 13.264 15.263 1.00 73.75 178 LEU A O 1
ATOM 1393 N N . PRO A 1 179 ? -6.558 15.378 15.883 1.00 60.91 179 PRO A N 1
ATOM 1394 C CA . PRO A 1 179 ? -7.478 14.990 16.941 1.00 60.91 179 PRO A CA 1
ATOM 1395 C C . PRO A 1 179 ? -8.734 14.332 16.354 1.00 60.91 179 PRO A C 1
ATOM 1397 O O . PRO A 1 179 ? -9.339 14.823 15.411 1.00 60.91 179 PRO A O 1
ATOM 1400 N N . ILE A 1 180 ? -9.122 13.210 16.959 1.00 60.78 180 ILE A N 1
ATOM 1401 C CA . ILE A 1 180 ? -10.169 12.287 16.485 1.00 60.78 180 ILE A CA 1
ATOM 1402 C C . ILE A 1 180 ? -11.585 12.866 16.673 1.00 60.78 180 ILE A C 1
ATOM 1404 O O . ILE A 1 180 ? -12.545 12.390 16.075 1.00 60.78 180 ILE A O 1
ATOM 1408 N N . VAL A 1 181 ? -11.714 13.929 17.472 1.00 50.62 181 VAL A N 1
ATOM 1409 C CA . VAL A 1 181 ? -12.978 14.613 17.754 1.00 50.62 181 VAL A CA 1
ATOM 1410 C C . VAL A 1 181 ? -12.843 16.071 17.326 1.00 50.62 181 VAL A C 1
ATOM 1412 O O . VAL A 1 181 ? -12.259 16.885 18.042 1.00 50.62 181 VAL A O 1
ATOM 1415 N N . GLY A 1 182 ? -13.353 16.378 16.136 1.00 41.38 182 GLY A N 1
ATOM 1416 C CA . GLY A 1 182 ? -13.420 17.729 15.590 1.00 41.38 182 GLY A CA 1
ATOM 1417 C C . GLY A 1 182 ? -13.752 17.708 14.104 1.00 41.38 182 GLY A C 1
ATOM 1418 O O . GLY A 1 182 ? -12.846 17.591 13.290 1.00 41.38 182 GLY A O 1
ATOM 1419 N N . ASP A 1 183 ? -15.048 17.794 13.804 1.00 41.94 183 ASP A N 1
ATOM 1420 C CA . ASP A 1 183 ? -15.663 18.255 12.556 1.00 41.94 183 ASP A CA 1
ATOM 1421 C C . ASP A 1 183 ? -14.941 17.895 11.243 1.00 41.94 183 ASP A C 1
ATOM 1423 O O . ASP A 1 183 ? -14.066 18.617 10.760 1.00 41.94 183 ASP A O 1
ATOM 1427 N N . ASP A 1 184 ? -15.439 16.847 10.576 1.00 46.47 184 ASP A N 1
ATOM 1428 C CA . ASP A 1 184 ? -15.159 16.558 9.159 1.00 46.47 184 ASP A CA 1
ATOM 1429 C C . ASP A 1 184 ? -15.553 17.726 8.212 1.00 46.47 184 ASP A C 1
ATOM 1431 O O . ASP A 1 184 ? -15.253 17.680 7.021 1.00 46.47 184 ASP A O 1
ATOM 1435 N N . ASP A 1 185 ? -16.174 18.799 8.715 1.00 45.09 185 ASP A N 1
ATOM 1436 C CA . ASP A 1 185 ? -16.701 19.913 7.917 1.00 45.09 185 ASP A CA 1
ATOM 1437 C C . ASP A 1 185 ? -15.665 20.979 7.509 1.00 45.09 185 ASP A C 1
ATOM 1439 O O . ASP A 1 185 ? -16.009 21.889 6.755 1.00 45.09 185 ASP A O 1
ATOM 1443 N N . ASN A 1 186 ? -14.401 20.901 7.947 1.00 37.81 186 ASN A N 1
ATOM 1444 C CA . ASN A 1 186 ? -13.418 21.970 7.680 1.00 37.81 186 ASN A CA 1
ATOM 1445 C C . ASN A 1 186 ? -12.141 21.564 6.930 1.00 37.81 186 ASN A C 1
ATOM 1447 O O . ASN A 1 186 ? -11.234 22.384 6.797 1.00 37.81 186 ASN A O 1
ATOM 1451 N N . ILE A 1 187 ? -12.055 20.354 6.371 1.00 45.41 187 ILE A N 1
ATOM 1452 C CA . ILE A 1 187 ? -10.926 19.975 5.496 1.00 45.41 187 ILE A CA 1
ATOM 1453 C C . ILE A 1 187 ? -11.332 20.123 4.023 1.00 45.41 187 ILE A C 1
ATOM 1455 O O . ILE A 1 187 ? -11.184 19.221 3.205 1.00 45.41 187 ILE A O 1
ATOM 1459 N N . ALA A 1 188 ? -11.868 21.291 3.682 1.00 40.56 188 ALA A N 1
ATOM 1460 C CA . ALA A 1 188 ? -11.907 21.779 2.315 1.00 40.56 188 ALA A CA 1
ATOM 1461 C C . ALA A 1 188 ? -11.211 23.142 2.306 1.00 40.56 188 ALA A C 1
ATOM 1463 O O . ALA A 1 188 ? -11.681 24.073 2.950 1.00 40.56 188 ALA A O 1
ATOM 1464 N N . GLN A 1 189 ? -10.134 23.239 1.520 1.00 35.81 189 GLN A N 1
ATOM 1465 C CA . GLN A 1 189 ? -9.279 24.412 1.275 1.00 35.81 189 GLN A CA 1
ATOM 1466 C C . GLN A 1 189 ? -8.102 24.595 2.243 1.00 35.81 189 GLN A C 1
ATOM 1468 O O . GLN A 1 189 ? -8.205 25.343 3.210 1.00 35.81 189 GLN A O 1
ATOM 1473 N N . VAL A 1 190 ? -6.951 24.012 1.883 1.00 34.75 190 VAL A N 1
ATOM 1474 C CA . VAL A 1 190 ? -5.717 24.767 1.568 1.00 34.75 190 VAL A CA 1
ATOM 1475 C C . VAL A 1 190 ? -5.001 24.060 0.423 1.00 34.75 190 VAL A C 1
ATOM 1477 O O . VAL A 1 190 ? -4.882 22.819 0.503 1.00 34.75 190 VAL A O 1
#

Mean predicted aligned error: 12.04 Å

Solvent-accessible surface area (backbone atoms only — not comparable to full-atom values): 10823 Å² total; per-residue (Å²): 116,68,70,63,52,54,54,51,50,52,49,52,53,48,54,50,50,52,52,51,48,52,52,50,51,56,51,50,52,50,52,51,54,51,50,53,51,50,52,51,54,51,50,53,53,50,53,52,52,51,55,50,49,57,48,52,54,48,55,50,52,52,53,52,50,53,52,48,52,51,50,51,38,53,52,41,39,76,57,56,44,52,55,47,52,52,51,52,55,72,70,29,68,65,52,53,51,40,51,50,50,34,54,53,22,51,52,46,36,53,52,33,53,53,52,51,52,54,46,51,61,48,37,78,72,66,78,68,81,76,90,60,87,91,60,54,90,59,28,60,58,47,30,54,50,26,51,50,50,53,78,67,60,74,66,72,71,54,55,66,56,57,73,46,73,88,52,56,58,70,57,54,50,56,60,67,72,49,72,93,80,72,70,90,84,67,88,71,89,132

pLDDT: mean 86.99, std 14.08, range [34.75, 98.19]

Foldseek 3Di:
DVVVVVVVVVVVVVVVVVVVVVVVVVVVVVVVVVVVVVVVVVVVVVVVVVVVVVVVVVVVVVVVVVVVQVVVLVVCCVPVVVVLVVVLCVPFPLNVVLVVLLVVLVVLVVVQVVQVVVQVVVCVVPVDDDDDPSRDPCSVVSNVVSVVSVVVGDGVVVVVVVVCPPPGPVVNVVVSPDDSDDDPPPPDDD